Protein AF-A0A960RTM2-F1 (afdb_monomer)

Radius of gyration: 20.55 Å; Cα contacts (8 Å, |Δi|>4): 223; chains: 1; bounding box: 58×40×57 Å

Secondary structure (DSSP, 8-state):
---------GGGG-HHHHHHHHHHHHHHHHHHHHHHHHHHHHHHT---HHHHHHHHHHHHHHHHHHH--GGGTT-S--TTS---HHHHHHHHHHHHHHHHTTT-HHHHHHHHHHHHHHHHHHHHHHHHH-GGG--HHHHHHHHHHHHHHHHHHHHHHHHHHHHGGGGTT-HHHHHHHHHTHHHHHHHH-TTHHHHHHHHH-TT-HHHHHHHHHHHHHHTT-GGGHHHHHHHHHHHH--

Structure (mmCIF, N/CA/C/O backbone):
data_AF-A0A960RTM2-F1
#
_entry.id   AF-A0A960RTM2-F1
#
loop_
_atom_site.group_PDB
_atom_site.id
_atom_site.type_symbol
_atom_site.label_atom_id
_atom_site.label_alt_id
_atom_site.label_comp_id
_atom_site.label_asym_id
_atom_site.label_entity_id
_atom_site.label_seq_id
_atom_site.pdbx_PDB_ins_code
_atom_site.Cartn_x
_atom_site.Cartn_y
_atom_site.Cartn_z
_atom_site.occupancy
_atom_site.B_iso_or_equiv
_atom_site.auth_seq_id
_atom_site.auth_comp_id
_atom_site.auth_asym_id
_atom_site.auth_atom_id
_atom_site.pdbx_PDB_model_num
ATOM 1 N N . MET A 1 1 ? 31.679 -29.192 13.303 1.00 39.75 1 MET A N 1
ATOM 2 C CA . MET A 1 1 ? 30.607 -28.172 13.318 1.00 39.75 1 MET A CA 1
ATOM 3 C C 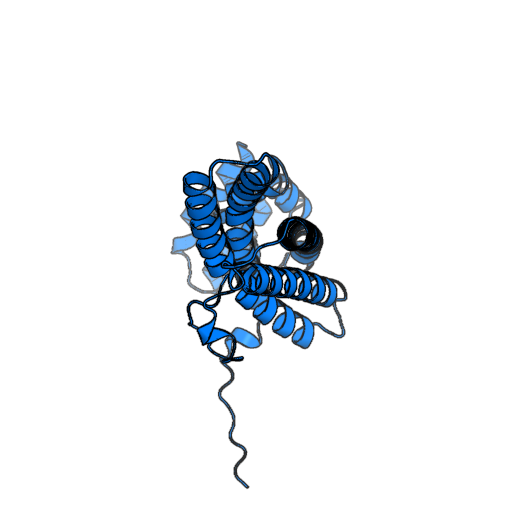. MET A 1 1 ? 30.113 -27.954 11.897 1.00 39.75 1 MET A C 1
ATOM 5 O O . MET A 1 1 ? 30.746 -27.230 11.138 1.00 39.75 1 MET A O 1
ATOM 9 N N . GLN A 1 2 ? 29.036 -28.636 11.513 1.00 34.94 2 GLN A N 1
ATOM 10 C CA . GLN A 1 2 ? 28.370 -28.401 10.233 1.00 34.94 2 GLN A CA 1
ATOM 11 C C . GLN A 1 2 ? 27.582 -27.090 10.342 1.00 34.94 2 GLN A C 1
ATOM 13 O O . GLN A 1 2 ? 26.747 -26.941 11.231 1.00 34.94 2 GLN A O 1
ATOM 18 N N . LYS A 1 3 ? 27.893 -26.114 9.484 1.00 38.44 3 LYS A N 1
ATOM 19 C CA . LYS A 1 3 ? 27.064 -24.918 9.320 1.00 38.44 3 LYS A CA 1
ATOM 20 C C . LYS A 1 3 ? 25.799 -25.354 8.590 1.00 38.44 3 LYS A C 1
ATOM 22 O O . LYS A 1 3 ? 25.865 -25.660 7.403 1.00 38.44 3 LYS A O 1
ATOM 27 N N . GLU A 1 4 ? 24.669 -25.382 9.288 1.00 38.84 4 GLU A N 1
ATOM 28 C CA . GLU A 1 4 ? 23.357 -25.422 8.646 1.00 38.84 4 GLU A CA 1
ATOM 29 C C . GLU A 1 4 ? 23.225 -24.184 7.750 1.00 38.84 4 GLU A C 1
ATOM 31 O O . GLU A 1 4 ? 22.943 -23.075 8.210 1.00 38.84 4 GLU A O 1
ATOM 36 N N . GLN A 1 5 ? 23.460 -24.356 6.450 1.00 39.09 5 GLN A N 1
ATOM 37 C CA . GLN A 1 5 ? 22.993 -23.413 5.446 1.00 39.09 5 GLN A CA 1
ATOM 38 C C . GLN A 1 5 ? 21.470 -23.506 5.436 1.00 39.09 5 GLN A C 1
ATOM 40 O O . GLN A 1 5 ? 20.880 -24.338 4.750 1.00 39.09 5 GLN A O 1
ATOM 45 N N . ARG A 1 6 ? 20.819 -22.653 6.233 1.00 40.19 6 ARG A N 1
ATOM 46 C CA . ARG A 1 6 ? 19.403 -22.348 6.035 1.00 40.19 6 ARG A CA 1
ATOM 47 C C . ARG A 1 6 ? 19.267 -21.895 4.586 1.00 40.19 6 ARG A C 1
ATOM 49 O O . ARG A 1 6 ? 19.820 -20.859 4.221 1.00 40.19 6 ARG A O 1
ATOM 56 N N . TYR A 1 7 ? 18.570 -22.682 3.772 1.00 41.56 7 TYR A N 1
ATOM 57 C CA . TYR A 1 7 ? 18.123 -22.287 2.441 1.00 41.56 7 TYR A CA 1
ATOM 58 C C . TYR A 1 7 ? 17.185 -21.083 2.603 1.00 41.56 7 TYR A C 1
ATOM 60 O O . TYR A 1 7 ? 15.967 -21.219 2.695 1.00 41.56 7 TYR A O 1
ATOM 68 N N . ILE A 1 8 ? 17.757 -19.885 2.714 1.00 48.72 8 ILE A N 1
ATOM 69 C CA . ILE A 1 8 ? 17.010 -18.644 2.571 1.00 48.72 8 ILE A CA 1
ATOM 70 C C . ILE A 1 8 ? 16.610 -18.606 1.101 1.00 48.72 8 ILE A C 1
ATOM 72 O O . ILE A 1 8 ? 17.466 -18.542 0.220 1.00 48.72 8 ILE A O 1
ATOM 76 N N . SER A 1 9 ? 15.307 -18.730 0.857 1.00 53.91 9 SER A N 1
ATOM 77 C CA . SER A 1 9 ? 14.685 -18.696 -0.466 1.00 53.91 9 SER A CA 1
ATOM 78 C C . SER A 1 9 ? 15.324 -17.603 -1.338 1.00 53.91 9 SER A C 1
ATOM 80 O O . SER A 1 9 ? 15.409 -16.442 -0.931 1.00 53.91 9 SER A O 1
ATOM 82 N N . SER A 1 10 ? 15.823 -17.977 -2.521 1.00 58.69 10 SER A N 1
ATOM 83 C CA . SER A 1 10 ? 16.632 -17.122 -3.411 1.00 58.69 10 SER A CA 1
ATOM 84 C C . SER A 1 10 ? 15.955 -15.793 -3.766 1.00 58.69 10 SER A C 1
ATOM 86 O O . SER A 1 10 ? 16.633 -14.793 -3.995 1.00 58.69 10 SER A O 1
ATOM 88 N N . TYR A 1 11 ? 14.623 -15.751 -3.717 1.00 57.19 11 TYR A N 1
ATOM 89 C CA . TYR A 1 11 ? 13.804 -14.565 -3.966 1.00 57.19 11 TYR A CA 1
ATOM 90 C C . TYR A 1 11 ? 14.044 -13.409 -2.982 1.00 57.19 11 TYR A C 1
ATOM 92 O O . TYR A 1 11 ? 13.836 -12.258 -3.350 1.00 57.19 11 TYR A O 1
ATOM 100 N N . HIS A 1 12 ? 14.526 -13.679 -1.764 1.00 58.12 12 HIS A N 1
ATOM 101 C CA . HIS A 1 12 ? 14.795 -12.639 -0.761 1.00 58.12 12 HIS A CA 1
ATOM 102 C C . HIS A 1 12 ? 16.007 -11.766 -1.064 1.00 58.12 12 HIS A C 1
ATOM 104 O O . HIS A 1 12 ? 16.185 -10.754 -0.407 1.00 58.12 12 HIS A O 1
ATOM 110 N N . HIS A 1 13 ? 16.845 -12.143 -2.025 1.00 68.50 13 HIS A N 1
ATOM 111 C CA . HIS A 1 13 ? 18.033 -11.366 -2.380 1.00 68.50 13 HIS A CA 1
ATOM 112 C C . HIS A 1 13 ? 17.758 -10.377 -3.520 1.00 68.50 13 HIS A C 1
ATOM 114 O O . HIS A 1 13 ? 18.647 -9.619 -3.898 1.00 68.50 13 HIS A O 1
ATOM 120 N N . ASN A 1 14 ? 16.543 -10.393 -4.080 1.00 84.56 14 ASN A N 1
ATOM 121 C CA . ASN A 1 14 ? 16.128 -9.489 -5.141 1.00 84.56 14 ASN A CA 1
ATOM 122 C C . ASN A 1 14 ? 15.259 -8.370 -4.549 1.00 84.56 14 ASN A C 1
ATOM 124 O O . ASN A 1 14 ? 14.086 -8.566 -4.226 1.00 84.56 14 ASN A O 1
ATOM 128 N N . ASP A 1 15 ? 15.859 -7.194 -4.405 1.00 89.38 15 ASP A N 1
ATOM 129 C CA . ASP A 1 15 ? 15.224 -5.991 -3.872 1.00 89.38 15 ASP A CA 1
ATOM 130 C C . ASP A 1 15 ? 14.030 -5.524 -4.721 1.00 89.38 15 ASP A C 1
ATOM 132 O O . ASP A 1 15 ? 13.010 -5.115 -4.169 1.00 89.38 15 ASP A O 1
ATOM 136 N N . CYS A 1 16 ? 14.100 -5.668 -6.045 1.00 92.62 16 CYS A N 1
ATOM 137 C CA . CYS A 1 16 ? 13.018 -5.314 -6.965 1.00 92.62 16 CYS A CA 1
ATOM 138 C C . CYS A 1 16 ? 11.766 -6.173 -6.726 1.00 92.62 16 CYS A C 1
ATOM 140 O O . CYS A 1 16 ? 10.647 -5.661 -6.652 1.00 92.62 16 CYS A O 1
ATOM 142 N N . LEU A 1 17 ? 11.951 -7.484 -6.544 1.00 92.06 17 LEU A N 1
ATOM 143 C CA . LEU A 1 17 ? 10.856 -8.411 -6.259 1.00 92.06 17 LEU A CA 1
ATOM 144 C C . LEU A 1 17 ? 10.250 -8.160 -4.871 1.00 92.06 17 LEU A C 1
ATOM 146 O O . LEU A 1 17 ? 9.027 -8.148 -4.724 1.00 92.06 17 LEU A O 1
ATOM 150 N N . LEU A 1 18 ? 11.088 -7.906 -3.862 1.00 92.62 18 LEU A N 1
ATOM 151 C CA . LEU A 1 18 ? 10.623 -7.519 -2.527 1.00 92.62 18 LEU A CA 1
ATOM 152 C C . LEU A 1 18 ? 9.815 -6.222 -2.565 1.00 92.62 18 LEU A C 1
ATOM 154 O O . LEU A 1 18 ? 8.761 -6.135 -1.933 1.00 92.62 18 LEU A O 1
ATOM 158 N N . PHE A 1 19 ? 10.269 -5.232 -3.333 1.00 95.75 19 PHE A N 1
ATOM 159 C CA . PHE A 1 19 ? 9.545 -3.982 -3.504 1.00 95.75 19 PHE A CA 1
ATOM 160 C C . PHE A 1 19 ? 8.204 -4.192 -4.221 1.00 95.75 19 PHE A C 1
ATOM 162 O O . PHE A 1 19 ? 7.184 -3.655 -3.788 1.00 95.75 19 PHE A O 1
ATOM 169 N N . GLN A 1 20 ? 8.152 -5.044 -5.248 1.00 95.75 20 GLN A N 1
ATOM 170 C CA . GLN A 1 20 ? 6.892 -5.424 -5.891 1.00 95.75 20 GLN A CA 1
ATOM 171 C C . GLN A 1 20 ? 5.918 -6.085 -4.900 1.00 95.75 20 GLN A C 1
ATOM 173 O O . GLN A 1 20 ? 4.737 -5.730 -4.872 1.00 95.75 20 GLN A O 1
ATOM 178 N N . PHE A 1 21 ? 6.387 -7.021 -4.068 1.00 95.25 21 PHE A N 1
ATOM 179 C CA . PHE A 1 21 ? 5.552 -7.648 -3.038 1.00 95.25 21 PHE A CA 1
ATOM 180 C C . PHE A 1 21 ? 5.071 -6.641 -1.995 1.00 95.25 21 PHE A C 1
ATOM 182 O O . PHE A 1 21 ? 3.905 -6.671 -1.600 1.00 95.25 21 PHE A O 1
ATOM 189 N N . LEU A 1 22 ? 5.930 -5.702 -1.601 1.00 95.94 22 LEU A N 1
ATOM 190 C CA . LEU A 1 22 ? 5.558 -4.602 -0.723 1.00 95.94 22 LEU A CA 1
ATOM 191 C C . LEU A 1 22 ? 4.426 -3.766 -1.326 1.00 95.94 22 LEU A C 1
ATOM 193 O O . LEU A 1 22 ? 3.440 -3.505 -0.638 1.00 95.94 22 LEU A O 1
ATOM 197 N N . LEU A 1 23 ? 4.528 -3.384 -2.604 1.00 97.25 23 LEU A N 1
ATOM 198 C CA . LEU A 1 23 ? 3.472 -2.645 -3.300 1.00 97.25 23 LEU A CA 1
ATOM 199 C C . LEU A 1 23 ? 2.166 -3.448 -3.362 1.00 97.25 23 LEU A C 1
ATOM 201 O O . LEU A 1 23 ? 1.096 -2.882 -3.139 1.00 97.25 23 LEU A O 1
ATOM 205 N N . ALA A 1 24 ? 2.239 -4.754 -3.625 1.00 96.88 24 ALA A N 1
ATOM 206 C CA . ALA A 1 24 ? 1.066 -5.620 -3.684 1.00 96.88 24 ALA A CA 1
ATOM 207 C C . ALA A 1 24 ? 0.310 -5.671 -2.353 1.00 96.88 24 ALA A C 1
ATOM 209 O O . ALA A 1 24 ? -0.889 -5.387 -2.311 1.00 96.88 24 ALA A O 1
ATOM 210 N N . GLU A 1 25 ? 1.012 -5.956 -1.258 1.00 96.56 25 GLU A N 1
ATOM 211 C CA . GLU A 1 25 ? 0.392 -6.007 0.067 1.00 96.56 25 GLU A CA 1
ATOM 212 C C . GLU A 1 25 ? -0.066 -4.617 0.530 1.00 96.56 25 GLU A C 1
ATOM 214 O O . GLU A 1 25 ? -1.112 -4.483 1.165 1.00 96.56 25 GLU A O 1
ATOM 219 N N . PHE A 1 26 ? 0.651 -3.556 0.149 1.00 96.75 26 PHE A N 1
ATOM 220 C CA . PHE A 1 26 ? 0.241 -2.180 0.418 1.00 96.75 26 PHE A CA 1
ATOM 221 C C . PHE A 1 26 ? -1.084 -1.812 -0.264 1.00 96.75 26 PHE A C 1
ATOM 223 O O . PHE A 1 26 ? -1.943 -1.202 0.375 1.00 96.75 26 PHE A O 1
ATOM 230 N N . LEU A 1 27 ? -1.301 -2.212 -1.521 1.00 95.94 27 LEU A N 1
ATOM 231 C CA . LEU A 1 27 ? -2.587 -1.995 -2.192 1.00 95.94 27 LEU A CA 1
ATOM 232 C C . LEU A 1 27 ? -3.727 -2.742 -1.486 1.00 95.94 27 LEU A C 1
ATOM 234 O O . LEU A 1 27 ? -4.833 -2.207 -1.391 1.00 95.94 27 LEU A O 1
ATOM 238 N N . CYS A 1 28 ? -3.467 -3.943 -0.963 1.00 95.31 28 CYS A N 1
ATOM 239 C CA . CYS A 1 28 ? -4.433 -4.684 -0.152 1.00 95.31 28 CYS A CA 1
ATOM 240 C C . CYS A 1 28 ? -4.735 -3.965 1.171 1.00 95.31 28 CYS A C 1
ATOM 242 O O . CYS A 1 28 ? -5.899 -3.692 1.460 1.00 95.31 28 CYS A O 1
ATOM 244 N N . ALA A 1 29 ? -3.710 -3.545 1.919 1.00 95.50 29 ALA A N 1
ATOM 245 C CA . ALA A 1 29 ? -3.884 -2.779 3.156 1.00 95.50 29 ALA A CA 1
ATOM 246 C C . ALA A 1 29 ? -4.638 -1.459 2.923 1.00 95.50 29 ALA A C 1
ATOM 248 O O . ALA A 1 29 ? -5.489 -1.063 3.718 1.00 95.50 29 ALA A O 1
ATOM 249 N N . TYR A 1 30 ? -4.363 -0.772 1.812 1.00 91.50 30 TYR A N 1
ATOM 250 C CA . TYR A 1 30 ? -5.035 0.483 1.493 1.00 91.50 30 TYR A CA 1
ATOM 251 C C . TYR A 1 30 ? -6.523 0.290 1.174 1.00 91.50 30 TYR A C 1
ATOM 253 O O . TYR A 1 30 ? -7.336 1.155 1.503 1.00 91.50 30 TYR A O 1
ATOM 261 N N . LYS A 1 31 ? -6.912 -0.840 0.568 1.00 92.31 31 LYS A N 1
ATOM 262 C CA . LYS A 1 31 ? -8.327 -1.157 0.301 1.00 92.31 31 LYS A CA 1
ATOM 263 C C . LYS A 1 31 ? -9.156 -1.317 1.576 1.00 92.31 31 LYS A C 1
ATOM 265 O O . LYS A 1 31 ? -10.346 -1.021 1.531 1.00 92.31 31 LYS A O 1
ATOM 270 N N . GLU A 1 32 ? -8.538 -1.691 2.695 1.00 91.88 32 GLU A N 1
ATOM 271 C CA . GLU A 1 32 ? -9.206 -1.776 4.003 1.00 91.88 32 GLU A CA 1
ATOM 272 C C . GLU A 1 32 ? -9.449 -0.396 4.645 1.00 91.88 32 GLU A C 1
ATOM 274 O O . GLU A 1 32 ? -10.363 -0.228 5.455 1.00 91.88 32 GLU A O 1
ATOM 279 N N . LEU A 1 33 ? -8.681 0.639 4.274 1.00 88.12 33 LEU A N 1
ATOM 280 C CA . LEU A 1 33 ? -8.770 1.957 4.919 1.00 88.12 33 LEU A CA 1
ATOM 281 C C . LEU A 1 33 ? -10.148 2.635 4.815 1.00 88.12 33 LEU A C 1
ATOM 283 O O . LEU A 1 33 ? -10.589 3.202 5.818 1.00 88.12 33 LEU A O 1
ATOM 287 N N . PRO A 1 34 ? -10.854 2.636 3.665 1.00 89.44 34 PRO A N 1
ATOM 288 C CA . PRO A 1 34 ? -12.207 3.181 3.589 1.00 89.44 34 PRO A CA 1
ATOM 289 C C . PRO A 1 34 ? -13.180 2.492 4.550 1.00 89.44 34 PRO A C 1
ATOM 291 O O . PRO A 1 34 ? -13.986 3.173 5.185 1.00 89.44 34 PRO A O 1
ATOM 294 N N . GLN A 1 35 ? -13.072 1.168 4.694 1.00 89.12 35 GLN A N 1
ATOM 295 C CA . GLN A 1 35 ? -13.905 0.392 5.609 1.00 89.12 35 GLN A CA 1
ATOM 296 C C . GLN A 1 35 ? -13.603 0.758 7.063 1.00 89.12 35 GLN A C 1
ATOM 298 O O . GLN A 1 35 ? -14.529 1.075 7.810 1.00 89.12 35 GLN A O 1
ATOM 303 N N . LEU A 1 36 ? -12.325 0.830 7.445 1.00 88.19 36 LEU A N 1
ATOM 304 C CA . LEU A 1 36 ? -11.922 1.290 8.777 1.00 88.19 36 LEU A CA 1
ATOM 305 C C . LEU A 1 36 ? -12.411 2.707 9.073 1.00 88.19 36 LEU A C 1
ATOM 307 O O . LEU A 1 36 ? -12.929 2.958 10.156 1.00 88.19 36 LEU A O 1
ATOM 311 N N . LYS A 1 37 ? -12.318 3.620 8.102 1.00 87.69 37 LYS A N 1
ATOM 312 C CA . LYS A 1 37 ? -12.797 4.999 8.249 1.00 87.69 37 LYS A CA 1
ATOM 313 C C . LYS A 1 37 ? -14.315 5.068 8.441 1.00 87.69 37 LYS A C 1
ATOM 315 O O . LYS A 1 37 ? -14.783 5.896 9.219 1.00 87.69 37 LYS A O 1
ATOM 320 N N . SER A 1 38 ? -15.080 4.226 7.743 1.00 89.88 38 SER A N 1
ATOM 321 C CA . SER A 1 38 ? -16.534 4.132 7.931 1.00 89.88 38 SER A CA 1
ATOM 322 C C . SER A 1 38 ? -16.873 3.615 9.327 1.00 89.88 38 SER A C 1
ATOM 324 O O . SER A 1 38 ? -17.635 4.250 10.047 1.00 89.88 38 SER A O 1
ATOM 326 N N . LEU A 1 39 ? -16.242 2.510 9.740 1.00 88.69 39 LEU A N 1
ATOM 327 C CA . LEU A 1 39 ? -16.457 1.905 11.057 1.00 88.69 39 LEU A CA 1
ATOM 328 C C . LEU A 1 39 ? -16.068 2.854 12.195 1.00 88.69 39 LEU A C 1
ATOM 330 O O . LEU A 1 39 ? -16.792 2.951 13.179 1.00 88.69 39 LEU A O 1
ATOM 334 N N . TYR A 1 40 ? -14.962 3.584 12.034 1.00 84.25 40 TYR A N 1
ATOM 335 C CA . TYR A 1 40 ? -14.529 4.645 12.941 1.00 84.25 40 TYR A CA 1
ATOM 336 C C . TYR A 1 40 ? -15.617 5.714 13.120 1.00 84.25 40 TYR A C 1
ATOM 338 O O . TYR A 1 40 ? -15.975 6.029 14.251 1.00 84.25 40 TYR A O 1
ATOM 346 N N . ARG A 1 41 ? -16.181 6.241 12.021 1.00 87.50 41 ARG A N 1
ATOM 347 C CA . ARG A 1 41 ? -17.204 7.302 12.080 1.00 87.50 41 ARG A CA 1
ATOM 348 C C . ARG A 1 41 ? -18.461 6.818 12.788 1.00 87.50 41 ARG A C 1
ATOM 350 O O . ARG A 1 41 ? -18.938 7.474 13.704 1.00 87.50 41 ARG A O 1
ATOM 357 N N . GLU A 1 42 ? -18.932 5.629 12.423 1.00 88.69 42 GLU A N 1
ATOM 358 C CA . GLU A 1 42 ? -20.126 5.038 13.030 1.00 88.69 42 GLU A CA 1
ATOM 359 C C . GLU A 1 42 ? -19.943 4.710 14.522 1.00 88.69 42 GLU A C 1
ATOM 361 O O . GLU A 1 42 ? -20.909 4.747 15.282 1.00 88.69 42 GLU A O 1
ATOM 366 N N . LEU A 1 43 ? -18.723 4.372 14.956 1.00 84.12 43 LEU A N 1
ATOM 367 C CA . LEU A 1 43 ? -18.412 4.176 16.375 1.00 84.12 43 LEU A CA 1
ATOM 368 C C . LEU A 1 43 ? -18.337 5.507 17.135 1.00 84.12 43 LEU A C 1
ATOM 370 O O . LEU A 1 43 ? -18.784 5.564 18.280 1.00 84.12 43 LEU A O 1
ATOM 374 N N . ALA A 1 44 ? -17.793 6.555 16.511 1.00 83.00 44 ALA A N 1
ATOM 375 C CA . ALA A 1 44 ? -17.647 7.880 17.110 1.00 83.00 44 ALA A CA 1
ATOM 376 C C . ALA A 1 44 ? -18.990 8.608 17.297 1.00 83.00 44 ALA A C 1
ATOM 378 O O . ALA A 1 44 ? -19.167 9.311 18.286 1.00 83.00 44 ALA A O 1
ATOM 379 N N . GLU A 1 45 ? -19.946 8.411 16.387 1.00 85.62 45 GLU A N 1
ATOM 380 C CA . GLU A 1 45 ? -21.286 9.021 16.449 1.00 85.62 45 GLU A CA 1
ATOM 381 C C . GLU A 1 45 ? -22.168 8.456 17.580 1.00 85.62 45 GLU A C 1
ATOM 383 O O . GLU A 1 45 ? -23.206 9.029 17.904 1.00 85.62 45 GLU A O 1
ATOM 388 N N . GLY A 1 46 ? -21.747 7.357 18.215 1.00 76.88 46 GLY A N 1
ATOM 389 C CA . GLY A 1 46 ? -22.536 6.655 19.221 1.00 76.88 46 GLY A CA 1
ATOM 390 C C . GLY A 1 46 ? -23.686 5.860 18.592 1.00 76.88 46 GLY A C 1
ATOM 391 O O . GLY A 1 46 ? -24.308 6.253 17.608 1.00 76.88 46 GLY A O 1
ATOM 392 N N . CYS A 1 47 ? -23.970 4.674 19.129 1.00 81.56 47 CYS A N 1
ATOM 393 C CA . CYS A 1 47 ? -25.085 3.864 18.646 1.00 81.56 47 CYS A CA 1
ATOM 394 C C . CYS A 1 47 ? -25.618 2.902 19.706 1.00 81.56 47 CYS A C 1
ATOM 396 O O . CYS A 1 47 ? -24.959 2.622 20.706 1.00 81.56 47 CYS A O 1
ATOM 398 N N . GLU A 1 48 ? -26.812 2.359 19.451 1.00 86.56 48 GLU A N 1
ATOM 399 C CA . GLU A 1 48 ? -27.406 1.305 20.270 1.00 86.56 48 GLU A CA 1
ATOM 400 C C . GLU A 1 48 ? -26.453 0.116 20.454 1.00 86.56 48 GLU A C 1
ATOM 402 O O . GLU A 1 48 ? -25.767 -0.315 19.521 1.00 86.56 48 GLU A O 1
ATOM 407 N N . GLN A 1 49 ? -26.489 -0.502 21.635 1.00 82.69 49 GLN A N 1
ATOM 408 C CA . GLN A 1 49 ? -25.559 -1.561 22.035 1.00 82.69 49 GLN A CA 1
ATOM 409 C C . GLN A 1 49 ? -25.498 -2.738 21.039 1.00 82.69 49 GLN A C 1
ATOM 411 O O . GLN A 1 49 ? -24.429 -3.302 20.784 1.00 82.69 49 GLN A O 1
ATOM 416 N N . LYS A 1 50 ? -26.628 -3.106 20.416 1.00 85.44 50 LYS A N 1
ATOM 417 C CA . LYS A 1 50 ? -26.686 -4.169 19.395 1.00 85.44 50 LYS A CA 1
ATOM 418 C C . LYS A 1 50 ? -25.962 -3.771 18.104 1.00 85.44 50 LYS A C 1
ATOM 420 O O . LYS A 1 50 ? -25.250 -4.601 17.532 1.00 85.44 50 LYS A O 1
ATOM 425 N N . LYS A 1 51 ? -26.116 -2.520 17.651 1.00 88.56 51 LYS A N 1
ATOM 426 C CA . LYS A 1 51 ? -25.384 -1.972 16.496 1.00 88.56 51 LYS A CA 1
ATOM 427 C C . LYS A 1 51 ? -23.895 -1.869 16.825 1.00 88.56 51 LYS A C 1
ATOM 429 O O . LYS A 1 51 ? -23.077 -2.348 16.044 1.00 88.56 51 LYS A O 1
ATOM 434 N N . GLN A 1 52 ? -23.555 -1.399 18.021 1.00 85.75 52 GLN A N 1
ATOM 435 C CA . GLN A 1 52 ? -22.176 -1.280 18.492 1.00 85.75 52 GLN A CA 1
ATOM 436 C C . GLN A 1 52 ? -21.435 -2.629 18.481 1.00 85.75 52 GLN A C 1
ATOM 438 O O . GLN A 1 52 ? -20.342 -2.737 17.928 1.00 85.75 52 GLN A O 1
ATOM 443 N N . ARG A 1 53 ? -22.057 -3.705 18.990 1.00 86.44 53 ARG A N 1
ATOM 444 C CA . ARG A 1 53 ? -21.487 -5.068 18.926 1.00 86.44 53 ARG A CA 1
ATOM 445 C C . ARG A 1 53 ? -21.216 -5.527 17.490 1.00 86.44 53 ARG A C 1
ATOM 447 O O . ARG A 1 53 ? -20.192 -6.160 17.229 1.00 86.44 53 ARG A O 1
ATOM 454 N N . ARG A 1 54 ? -22.114 -5.209 16.548 1.00 90.31 54 ARG A N 1
ATOM 455 C CA . ARG A 1 54 ? -21.922 -5.518 15.119 1.00 90.31 54 ARG A CA 1
ATOM 456 C C . ARG A 1 54 ? -20.756 -4.725 14.527 1.00 90.31 54 ARG A C 1
ATOM 458 O O . ARG A 1 54 ? -19.967 -5.309 13.788 1.00 90.31 54 ARG A O 1
ATOM 465 N N . LEU A 1 55 ? -20.625 -3.443 14.871 1.00 90.00 55 LEU A N 1
ATOM 466 C CA . LEU A 1 55 ? -19.512 -2.597 14.432 1.00 90.00 55 LEU A CA 1
ATOM 467 C C . LEU A 1 55 ? -18.172 -3.117 14.951 1.00 90.00 55 LEU A C 1
ATOM 469 O O . LEU A 1 55 ? -17.264 -3.314 14.152 1.00 90.00 55 LEU A O 1
ATOM 473 N N . TYR A 1 56 ? -18.067 -3.458 16.238 1.00 88.94 56 TYR A N 1
ATOM 474 C CA . TYR A 1 56 ? -16.845 -4.060 16.780 1.00 88.94 56 TYR A CA 1
ATOM 475 C C . TYR A 1 56 ? -16.496 -5.401 16.137 1.00 88.94 56 TYR A C 1
ATOM 477 O O . TYR A 1 56 ? -15.320 -5.694 15.939 1.00 88.94 56 TYR A O 1
ATOM 485 N N . LYS A 1 57 ? -17.494 -6.223 15.780 1.00 90.44 57 LYS A N 1
ATOM 486 C CA . LYS A 1 57 ? -17.245 -7.463 15.032 1.00 90.44 57 LYS A CA 1
ATOM 487 C C . LYS A 1 57 ? -16.664 -7.170 13.646 1.00 90.44 57 LYS A C 1
ATOM 489 O O . LYS A 1 57 ? -15.680 -7.796 13.274 1.00 90.44 57 LYS A O 1
ATOM 494 N N . LYS A 1 58 ? -17.239 -6.218 12.904 1.00 92.88 58 LYS A N 1
ATOM 495 C CA . LYS A 1 58 ? -16.709 -5.798 11.594 1.00 92.88 58 LYS A CA 1
ATOM 496 C C . LYS A 1 58 ? -15.304 -5.205 11.710 1.00 92.88 58 LYS A C 1
ATOM 498 O O . LYS A 1 58 ? -14.451 -5.511 10.887 1.00 92.88 58 LYS A O 1
ATOM 503 N N . LEU A 1 59 ? -15.064 -4.402 12.745 1.00 91.38 59 LEU A N 1
ATOM 504 C CA . LEU A 1 59 ? -13.764 -3.797 13.011 1.00 91.38 59 LEU A CA 1
ATOM 505 C C . LEU A 1 59 ? -12.705 -4.857 13.315 1.00 91.38 59 LEU A C 1
ATOM 507 O O . LEU A 1 59 ? -11.626 -4.800 12.741 1.00 91.38 59 LEU A O 1
ATOM 511 N N . ALA A 1 60 ? -13.032 -5.849 14.146 1.00 90.31 60 ALA A N 1
ATOM 512 C CA . ALA A 1 60 ? -12.133 -6.962 14.432 1.00 90.31 60 ALA A CA 1
ATOM 513 C C . ALA A 1 60 ? -11.739 -7.725 13.156 1.00 90.31 60 ALA A C 1
ATOM 515 O O . ALA A 1 60 ? -10.560 -7.993 12.971 1.00 90.31 60 ALA A O 1
ATOM 516 N N . ILE A 1 61 ? -12.691 -7.988 12.251 1.00 91.31 61 ILE A N 1
ATOM 517 C CA . ILE A 1 61 ? -12.417 -8.652 10.964 1.00 91.31 61 ILE A CA 1
ATOM 518 C C . ILE A 1 61 ? -11.454 -7.819 10.103 1.00 91.31 61 ILE A C 1
ATOM 520 O O . ILE A 1 61 ? -10.478 -8.355 9.587 1.00 91.31 61 ILE A O 1
ATOM 524 N N . SER A 1 62 ? -11.687 -6.508 9.965 1.00 92.94 62 SER A N 1
ATOM 525 C CA . SER A 1 62 ? -10.780 -5.639 9.195 1.00 92.94 62 SER A CA 1
ATOM 526 C C . SER A 1 62 ? -9.393 -5.524 9.832 1.00 92.94 62 SER A C 1
ATOM 528 O O . SER A 1 62 ? -8.388 -5.534 9.126 1.00 92.94 62 SER A O 1
ATOM 530 N N . LEU A 1 63 ? -9.311 -5.436 11.161 1.00 92.00 63 LEU A N 1
ATOM 531 C CA . LEU A 1 63 ? -8.027 -5.412 11.860 1.00 92.00 63 LEU A CA 1
ATOM 532 C C . LEU A 1 63 ? -7.293 -6.748 11.720 1.00 92.00 63 LEU A C 1
ATOM 534 O O . LEU A 1 63 ? -6.081 -6.754 11.559 1.00 92.00 63 LEU A O 1
ATOM 538 N N . GLU A 1 64 ? -7.996 -7.878 11.743 1.00 91.25 64 GLU A N 1
ATOM 539 C CA . GLU A 1 64 ? -7.412 -9.205 11.519 1.00 91.25 64 GLU A CA 1
ATOM 540 C C . GLU A 1 64 ? -6.881 -9.350 10.087 1.00 91.25 64 GLU A C 1
ATOM 542 O O . GLU A 1 64 ? -5.766 -9.826 9.896 1.00 91.25 64 GLU A O 1
ATOM 547 N N . ALA A 1 65 ? -7.598 -8.837 9.081 1.00 92.31 65 ALA A N 1
ATOM 548 C CA . ALA A 1 65 ? -7.092 -8.776 7.708 1.00 92.31 65 ALA A CA 1
ATOM 549 C C . ALA A 1 65 ? -5.811 -7.923 7.589 1.00 92.31 65 ALA A C 1
ATOM 551 O O . ALA A 1 65 ? -4.913 -8.238 6.804 1.00 92.31 65 ALA A O 1
ATOM 552 N N . LEU A 1 66 ? -5.694 -6.854 8.386 1.00 93.25 66 LEU A N 1
ATOM 553 C CA . LEU A 1 66 ? -4.510 -5.998 8.403 1.00 93.25 66 LEU A CA 1
ATOM 554 C C . LEU A 1 66 ? -3.325 -6.602 9.157 1.00 93.25 66 LEU A C 1
ATOM 556 O O . LEU A 1 66 ? -2.216 -6.571 8.636 1.00 93.25 66 LEU A O 1
ATOM 560 N N . SER A 1 67 ? -3.492 -7.117 10.370 1.00 91.12 67 SER A N 1
ATOM 561 C CA . SER A 1 67 ? -2.359 -7.552 11.204 1.00 91.12 67 SER A CA 1
ATOM 562 C C . SER A 1 67 ? -2.145 -9.065 11.240 1.00 91.12 67 SER A C 1
ATOM 564 O O . SER A 1 67 ? -1.044 -9.503 11.578 1.00 91.12 67 SER A O 1
ATOM 566 N N . GLY A 1 68 ? -3.136 -9.854 10.828 1.00 87.19 68 GLY A N 1
ATOM 567 C CA . GLY A 1 68 ? -3.168 -11.310 10.936 1.00 87.19 68 GLY A CA 1
ATOM 568 C C . GLY A 1 68 ? -3.913 -11.785 12.177 1.00 87.19 68 GLY A C 1
ATOM 569 O O . GLY A 1 68 ? -4.403 -10.990 12.983 1.00 87.19 68 GLY A O 1
ATOM 570 N N . THR A 1 69 ? -3.990 -13.105 12.326 1.00 74.50 69 THR A N 1
ATOM 571 C CA . THR A 1 69 ? -4.654 -13.728 13.475 1.00 74.50 69 THR A CA 1
ATOM 572 C C . THR A 1 69 ? -3.825 -13.559 14.753 1.00 74.50 69 THR A C 1
ATOM 574 O O . THR A 1 69 ? -2.590 -13.577 14.729 1.00 74.50 69 THR A O 1
ATOM 577 N N . THR A 1 70 ? -4.495 -13.446 15.905 1.00 61.66 70 THR A N 1
ATOM 578 C CA . THR A 1 70 ? -3.830 -13.302 17.213 1.00 61.66 70 THR A CA 1
ATOM 579 C C . THR A 1 70 ? -2.949 -14.486 17.600 1.00 61.66 70 THR A C 1
ATOM 581 O O . THR A 1 70 ? -1.938 -14.314 18.279 1.00 61.66 70 THR A O 1
ATOM 584 N N . GLN A 1 71 ? -3.284 -15.685 17.123 1.00 58.41 71 GLN A N 1
ATOM 585 C CA . GLN A 1 71 ? -2.508 -16.902 17.371 1.00 58.41 71 GLN A CA 1
ATOM 586 C C . GLN A 1 71 ? -1.204 -16.954 16.554 1.00 58.41 71 GLN A C 1
ATOM 588 O O . GLN A 1 71 ? -0.240 -17.603 16.962 1.00 58.41 71 GLN A O 1
ATOM 593 N N . GLU A 1 72 ? -1.128 -16.231 15.433 1.00 51.47 72 GLU A N 1
ATOM 594 C CA . GLU A 1 72 ? 0.057 -16.163 14.569 1.00 51.47 72 GLU A CA 1
ATOM 595 C C . GLU A 1 72 ? 1.045 -15.051 14.963 1.00 51.47 72 GLU A C 1
ATOM 597 O O . GLU A 1 72 ? 2.145 -14.985 14.402 1.00 51.47 72 GLU A O 1
ATOM 602 N N . TYR A 1 73 ? 0.719 -14.189 15.938 1.00 49.69 73 TYR A N 1
ATOM 603 C CA . TYR A 1 73 ? 1.660 -13.172 16.436 1.00 49.69 73 TYR A CA 1
ATOM 604 C C . TYR A 1 73 ? 2.901 -13.779 17.094 1.00 49.69 73 TYR A C 1
ATOM 606 O O . TYR A 1 73 ? 3.974 -13.188 17.025 1.00 49.69 73 TYR A O 1
ATOM 614 N N . MET A 1 74 ? 2.796 -14.991 17.650 1.00 48.19 74 MET A N 1
ATOM 615 C CA . MET A 1 74 ? 3.934 -15.685 18.264 1.00 48.19 74 MET A CA 1
ATOM 616 C C . MET A 1 74 ? 4.839 -16.420 17.261 1.00 48.19 74 MET A C 1
ATOM 618 O O . MET A 1 74 ? 5.871 -16.963 17.649 1.00 48.19 74 MET A O 1
ATOM 622 N N . ARG A 1 75 ? 4.502 -16.430 15.963 1.00 50.88 75 ARG A N 1
ATOM 623 C CA . ARG A 1 75 ? 5.350 -17.009 14.910 1.00 50.88 75 ARG A CA 1
ATOM 624 C C . ARG A 1 75 ? 5.919 -15.884 14.048 1.00 50.88 75 ARG A C 1
ATOM 626 O O . ARG A 1 75 ? 5.255 -15.340 13.164 1.00 50.88 75 ARG A O 1
ATOM 633 N N . ILE A 1 76 ? 7.167 -15.521 14.349 1.00 51.53 76 ILE A N 1
ATOM 634 C CA . ILE A 1 76 ? 7.901 -14.416 13.709 1.00 51.53 76 ILE A CA 1
ATOM 635 C C . ILE A 1 76 ? 8.247 -14.745 12.242 1.00 51.53 76 ILE A C 1
ATOM 637 O O . ILE A 1 76 ? 8.404 -13.836 11.434 1.00 51.53 76 ILE A O 1
ATOM 641 N N . PHE A 1 77 ? 8.274 -16.024 11.848 1.00 50.78 77 PHE A N 1
ATOM 642 C CA . PHE A 1 77 ? 8.643 -16.433 10.491 1.00 50.78 77 PHE A CA 1
ATOM 643 C C . PHE A 1 77 ? 7.764 -17.568 9.962 1.00 50.78 77 PHE A C 1
ATOM 645 O O . PHE A 1 77 ? 7.990 -18.742 10.244 1.00 50.78 77 PHE A O 1
ATOM 652 N N . SER A 1 78 ? 6.771 -17.213 9.154 1.00 48.84 78 SER A N 1
ATOM 653 C CA . SER A 1 78 ? 6.001 -18.154 8.342 1.00 48.84 78 SER A CA 1
ATOM 654 C C . SER A 1 78 ? 5.622 -17.479 7.023 1.00 48.84 78 SER A C 1
ATOM 656 O O . SER A 1 78 ? 4.817 -16.556 6.965 1.00 48.84 78 SER A O 1
ATOM 658 N N . TRP A 1 79 ? 6.273 -17.917 5.945 1.00 44.66 79 TRP A N 1
ATOM 659 C CA . TRP A 1 79 ? 6.321 -17.214 4.656 1.00 44.66 79 TRP A CA 1
ATOM 660 C C . TRP A 1 79 ? 5.029 -17.313 3.818 1.00 44.66 79 TRP A C 1
ATOM 662 O O . TRP A 1 79 ? 4.899 -16.650 2.798 1.00 44.66 79 TRP A O 1
ATOM 672 N N . ASN A 1 80 ? 4.061 -18.124 4.259 1.00 46.06 80 ASN A N 1
ATOM 673 C CA . ASN A 1 80 ? 2.790 -18.371 3.567 1.00 46.06 80 ASN A CA 1
ATOM 674 C C . ASN A 1 80 ? 1.598 -18.489 4.537 1.00 46.06 80 ASN A C 1
ATOM 676 O O . ASN A 1 80 ? 0.624 -19.186 4.269 1.00 46.06 80 ASN A O 1
ATOM 680 N N . GLN A 1 81 ? 1.696 -17.889 5.722 1.00 51.09 81 GLN A N 1
ATOM 681 C CA . GLN A 1 81 ? 0.553 -17.842 6.630 1.00 51.09 81 GLN A CA 1
ATOM 682 C C . GLN A 1 81 ? -0.323 -16.637 6.306 1.00 51.09 81 GLN A C 1
ATOM 684 O O . GLN A 1 81 ? 0.148 -15.655 5.729 1.00 51.09 81 GLN A O 1
ATOM 689 N N . ASN A 1 82 ? -1.588 -16.709 6.715 1.00 61.84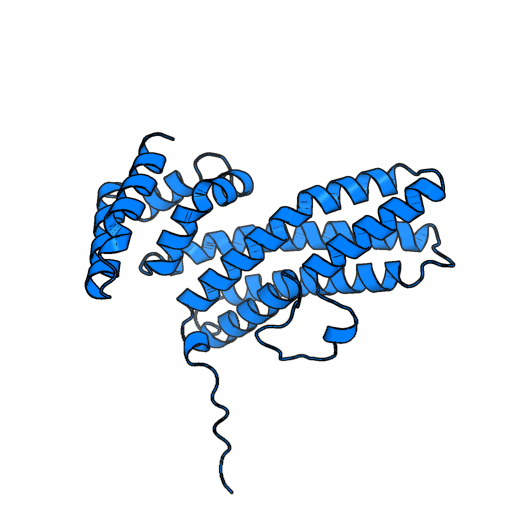 82 ASN A N 1
ATOM 690 C CA . ASN A 1 82 ? -2.588 -15.641 6.660 1.00 61.84 82 ASN A CA 1
ATOM 691 C C . ASN A 1 82 ? -2.215 -14.442 7.570 1.00 61.84 82 ASN A C 1
ATOM 693 O O . ASN A 1 82 ? -3.076 -13.797 8.164 1.00 61.84 82 ASN A O 1
ATOM 697 N N . GLY A 1 83 ? -0.920 -14.128 7.684 1.00 71.44 83 GLY A N 1
ATOM 698 C CA . GLY A 1 83 ? -0.396 -12.942 8.328 1.00 71.44 83 GLY A CA 1
ATOM 699 C C . GLY A 1 83 ? -0.868 -11.737 7.538 1.00 71.44 83 GLY A C 1
ATOM 700 O O . GLY A 1 83 ? -0.570 -11.617 6.351 1.00 71.44 83 GLY A O 1
ATOM 701 N N . GLY A 1 84 ? -1.659 -10.888 8.182 1.00 90.69 84 GLY A N 1
ATOM 702 C CA . GLY A 1 84 ? -2.345 -9.782 7.535 1.00 90.69 84 GLY A CA 1
ATOM 703 C C . GLY A 1 84 ? -1.407 -8.834 6.792 1.00 90.69 84 GLY A C 1
ATOM 704 O O . GLY A 1 84 ? -0.181 -8.843 6.960 1.00 90.69 84 GLY A O 1
ATOM 705 N N . PHE A 1 85 ? -2.004 -7.989 5.959 1.00 95.06 85 PHE A N 1
ATOM 706 C CA . PHE A 1 85 ? -1.288 -7.147 5.001 1.00 95.06 85 PHE A CA 1
ATOM 707 C C . PHE A 1 85 ? -0.159 -6.311 5.637 1.00 95.06 85 PHE A C 1
ATOM 709 O O . PHE A 1 85 ? 0.951 -6.280 5.113 1.00 95.06 85 PHE A O 1
ATOM 716 N N . LEU A 1 86 ? -0.381 -5.694 6.802 1.00 95.25 86 LEU A N 1
ATOM 717 C CA . LEU A 1 86 ? 0.625 -4.901 7.521 1.00 95.25 86 LEU A CA 1
ATOM 718 C C . LEU A 1 86 ? 1.793 -5.740 8.041 1.00 95.25 86 LEU A C 1
ATOM 720 O O . LEU A 1 86 ? 2.926 -5.265 7.997 1.00 95.25 86 LEU A O 1
ATOM 724 N N . LYS A 1 87 ? 1.546 -6.978 8.494 1.00 93.31 87 LYS A N 1
ATOM 725 C CA . LYS A 1 87 ? 2.623 -7.885 8.928 1.00 93.31 87 LYS A CA 1
ATOM 726 C C . LYS A 1 87 ? 3.538 -8.197 7.746 1.00 93.31 87 LYS A C 1
ATOM 728 O O . LYS A 1 87 ? 4.753 -8.094 7.875 1.00 93.31 87 LYS A O 1
ATOM 733 N N . LYS A 1 88 ? 2.965 -8.499 6.577 1.00 93.62 88 LYS A N 1
ATOM 734 C CA . LYS A 1 88 ? 3.740 -8.764 5.357 1.00 93.62 88 LYS A CA 1
ATOM 735 C C . LYS A 1 88 ? 4.494 -7.534 4.861 1.00 93.62 88 LYS A C 1
ATOM 737 O O . LYS A 1 88 ? 5.681 -7.643 4.575 1.00 93.62 88 LYS A O 1
ATOM 742 N N . ILE A 1 89 ? 3.846 -6.365 4.815 1.00 95.62 89 ILE A N 1
ATOM 743 C CA . ILE A 1 89 ? 4.509 -5.099 4.457 1.00 95.62 89 ILE A CA 1
ATOM 744 C C . ILE A 1 89 ? 5.688 -4.849 5.399 1.00 95.62 89 ILE A C 1
ATOM 746 O O . ILE A 1 89 ? 6.779 -4.549 4.926 1.00 95.62 89 ILE A O 1
ATOM 750 N N . MET A 1 90 ? 5.499 -5.021 6.713 1.00 95.12 90 MET A N 1
ATOM 751 C CA . MET A 1 90 ? 6.575 -4.901 7.695 1.00 95.12 90 MET A CA 1
ATOM 752 C C . MET A 1 90 ? 7.714 -5.879 7.380 1.00 95.12 90 MET A C 1
ATOM 754 O O . MET A 1 90 ? 8.857 -5.445 7.260 1.00 95.12 90 MET A O 1
ATOM 758 N N . THR A 1 91 ? 7.427 -7.167 7.180 1.00 92.38 91 THR A N 1
ATOM 759 C CA . THR A 1 91 ? 8.447 -8.172 6.844 1.00 92.38 91 THR A CA 1
ATOM 760 C C . THR A 1 91 ? 9.219 -7.813 5.574 1.00 92.38 91 THR A C 1
ATOM 762 O O . THR A 1 91 ? 10.449 -7.794 5.608 1.00 92.38 91 THR A O 1
ATOM 765 N N . TYR A 1 92 ? 8.531 -7.481 4.478 1.00 94.25 92 TYR A N 1
ATOM 766 C CA . TYR A 1 92 ? 9.184 -7.110 3.220 1.00 94.25 92 TYR A CA 1
ATOM 767 C C . TYR A 1 92 ? 9.983 -5.819 3.351 1.00 94.25 92 TYR A C 1
ATOM 769 O O . TYR A 1 92 ? 11.090 -5.742 2.838 1.00 94.25 92 TYR A O 1
ATOM 777 N N . SER A 1 93 ? 9.469 -4.827 4.079 1.00 94.44 93 SER A N 1
ATOM 778 C CA . SER A 1 93 ? 10.175 -3.564 4.299 1.00 94.44 93 SER A CA 1
ATOM 779 C C . SER A 1 93 ? 11.432 -3.719 5.154 1.00 94.44 93 SER A C 1
ATOM 781 O O . 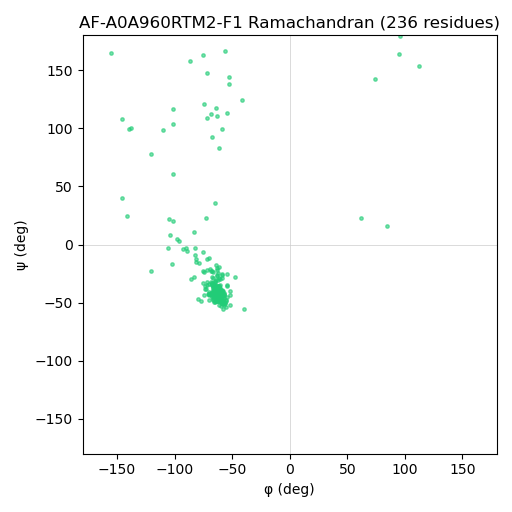SER A 1 93 ? 12.415 -3.047 4.872 1.00 94.44 93 SER A O 1
ATOM 783 N N . THR A 1 94 ? 11.432 -4.625 6.139 1.00 93.50 94 THR A N 1
ATOM 784 C CA . THR A 1 94 ? 12.627 -4.963 6.927 1.00 93.50 94 THR A CA 1
ATOM 785 C C . THR A 1 94 ? 13.673 -5.649 6.056 1.00 93.50 94 THR A C 1
ATOM 787 O O . THR A 1 94 ? 14.823 -5.234 6.038 1.00 93.50 94 THR A O 1
ATOM 790 N N . GLN A 1 95 ? 13.272 -6.649 5.267 1.00 92.62 95 GLN A N 1
ATOM 791 C CA . GLN A 1 95 ? 14.199 -7.321 4.350 1.00 92.62 95 GLN A CA 1
ATOM 792 C C . GLN A 1 95 ? 14.766 -6.350 3.313 1.00 92.62 95 GLN A C 1
ATOM 794 O O . GLN A 1 95 ? 15.967 -6.340 3.062 1.00 92.62 95 GLN A O 1
ATOM 799 N N . LEU A 1 96 ? 13.907 -5.500 2.749 1.00 92.44 96 LEU A N 1
ATOM 800 C CA . LEU A 1 96 ? 14.312 -4.475 1.801 1.00 92.44 96 LEU A CA 1
ATOM 801 C C . LEU A 1 96 ? 15.310 -3.509 2.442 1.00 92.44 96 LEU A C 1
ATOM 803 O O . LEU A 1 96 ? 16.372 -3.280 1.874 1.00 92.44 96 LEU A O 1
ATOM 807 N N . SER A 1 97 ? 15.011 -3.007 3.647 1.00 92.88 97 SER A N 1
ATOM 808 C CA . SER A 1 97 ? 15.921 -2.115 4.359 1.00 92.88 97 SER A CA 1
ATOM 809 C C . SER A 1 97 ? 17.244 -2.779 4.692 1.00 92.88 97 SER A C 1
ATOM 811 O O . SER A 1 97 ? 18.253 -2.103 4.597 1.00 92.88 97 SER A O 1
ATOM 813 N N . ASP A 1 98 ? 17.272 -4.069 5.029 1.00 90.69 98 ASP A N 1
ATOM 814 C CA . ASP A 1 98 ? 18.515 -4.782 5.337 1.00 90.69 98 ASP A CA 1
ATOM 815 C C . ASP A 1 98 ? 19.412 -4.906 4.094 1.00 90.69 98 ASP A C 1
ATOM 817 O O . ASP A 1 98 ? 20.626 -4.716 4.173 1.00 90.69 98 ASP A O 1
ATOM 821 N N . ILE A 1 99 ? 18.815 -5.159 2.924 1.00 89.06 99 ILE A N 1
ATOM 822 C CA . ILE A 1 99 ? 19.533 -5.288 1.645 1.00 89.06 99 ILE A CA 1
ATOM 823 C C . ILE A 1 99 ? 20.026 -3.927 1.147 1.00 89.06 99 ILE A C 1
ATOM 825 O O . ILE A 1 99 ? 21.128 -3.819 0.603 1.00 89.06 99 ILE A O 1
ATOM 829 N N . THR A 1 100 ? 19.230 -2.872 1.336 1.00 87.25 100 THR A N 1
ATOM 830 C CA . THR A 1 100 ? 19.517 -1.531 0.808 1.00 87.25 100 THR A CA 1
ATOM 831 C C . THR A 1 100 ? 20.034 -0.551 1.867 1.00 87.25 100 THR A C 1
ATOM 833 O O . THR A 1 100 ? 20.165 0.637 1.566 1.00 87.25 100 THR A O 1
ATOM 836 N N . ALA A 1 101 ? 20.332 -1.012 3.091 1.00 74.31 101 ALA A N 1
ATOM 837 C CA . ALA A 1 101 ? 20.561 -0.183 4.288 1.00 74.31 101 ALA A CA 1
ATOM 838 C C . ALA A 1 101 ? 21.590 0.933 4.081 1.00 74.31 101 ALA A C 1
ATOM 840 O O . ALA A 1 101 ? 21.417 2.053 4.557 1.00 74.31 101 ALA A O 1
ATOM 841 N N . SER A 1 102 ? 22.665 0.630 3.355 1.00 73.00 102 SER A N 1
ATOM 842 C CA . SER A 1 102 ? 23.771 1.557 3.108 1.00 73.00 102 SER A CA 1
ATOM 843 C C . SER A 1 102 ? 23.509 2.553 1.978 1.00 73.00 102 SER A C 1
ATOM 845 O O . SER A 1 102 ? 24.270 3.504 1.824 1.00 73.00 102 SER A O 1
ATOM 847 N N . LYS A 1 103 ? 22.460 2.345 1.174 1.00 78.81 103 LYS A N 1
ATOM 848 C CA . LYS A 1 103 ? 22.225 3.084 -0.076 1.00 78.81 103 LYS A CA 1
ATOM 849 C C . LYS A 1 103 ? 20.910 3.851 -0.096 1.00 78.81 103 LYS A C 1
ATOM 851 O O . LYS A 1 103 ? 20.793 4.802 -0.860 1.00 78.81 103 LYS A O 1
ATOM 856 N N . ASN A 1 104 ? 19.935 3.455 0.722 1.00 86.50 104 ASN A N 1
ATOM 857 C CA . ASN A 1 104 ? 18.570 3.945 0.593 1.00 86.50 104 ASN A CA 1
ATOM 858 C C . ASN A 1 104 ? 17.928 4.269 1.950 1.00 86.50 104 ASN A C 1
ATOM 860 O O . ASN A 1 104 ? 17.414 3.400 2.657 1.00 86.50 104 ASN A O 1
ATOM 864 N N . ALA A 1 105 ? 17.917 5.559 2.292 1.00 91.88 105 ALA A N 1
ATOM 865 C CA . ALA A 1 105 ? 17.263 6.057 3.499 1.00 91.88 105 ALA A CA 1
ATOM 866 C C . ALA A 1 105 ? 15.727 5.947 3.443 1.00 91.88 105 ALA A C 1
ATOM 868 O O . ALA A 1 105 ? 15.073 5.924 4.490 1.00 91.88 105 ALA A O 1
ATOM 869 N N . ASP A 1 106 ? 15.135 5.882 2.249 1.00 94.44 106 ASP A N 1
ATOM 870 C CA . ASP A 1 106 ? 13.691 5.758 2.079 1.00 94.44 106 ASP A CA 1
ATOM 871 C C . ASP A 1 106 ? 13.205 4.340 2.397 1.00 94.44 106 ASP A C 1
ATOM 873 O O . ASP A 1 106 ? 12.161 4.204 3.038 1.00 94.44 106 ASP A O 1
ATOM 877 N N . ALA A 1 107 ? 14.002 3.300 2.130 1.00 93.62 107 ALA A N 1
ATOM 878 C CA . ALA A 1 107 ? 13.701 1.934 2.571 1.00 93.62 107 ALA A CA 1
ATOM 879 C C . ALA A 1 107 ? 13.522 1.841 4.102 1.00 93.62 107 ALA A C 1
ATOM 881 O O . ALA A 1 107 ? 12.541 1.272 4.590 1.00 93.62 107 ALA A O 1
ATOM 882 N N . LEU A 1 108 ? 14.396 2.500 4.875 1.00 94.31 108 LEU A N 1
ATOM 883 C CA . LEU A 1 108 ? 14.270 2.593 6.338 1.00 94.31 108 LE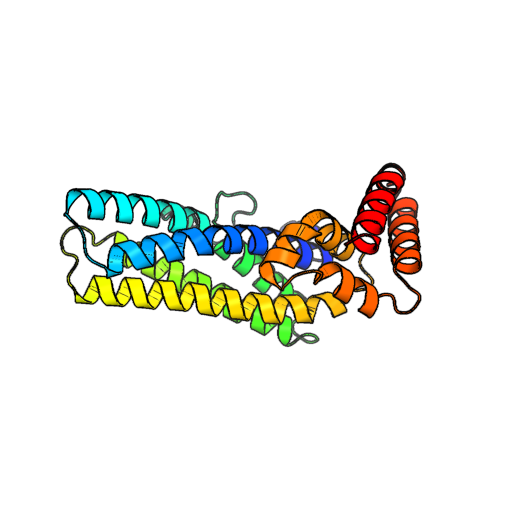U A CA 1
ATOM 884 C C . LEU A 1 108 ? 13.021 3.374 6.774 1.00 94.31 108 LEU A C 1
ATOM 886 O O . LEU A 1 108 ? 12.383 3.043 7.778 1.00 94.31 108 LEU A O 1
ATOM 890 N N . LYS A 1 109 ? 12.634 4.421 6.034 1.00 96.19 109 LYS A N 1
ATOM 891 C CA . LYS A 1 109 ? 11.389 5.155 6.312 1.00 96.19 109 LYS A CA 1
ATOM 892 C C . LYS A 1 109 ? 10.164 4.285 6.041 1.00 96.19 109 LYS A C 1
ATOM 894 O O . LYS A 1 109 ? 9.245 4.296 6.860 1.00 96.19 109 LYS A O 1
ATOM 899 N N . VAL A 1 110 ? 10.147 3.526 4.942 1.00 95.69 110 VAL A N 1
ATOM 900 C CA . VAL A 1 110 ? 9.071 2.570 4.642 1.00 95.69 110 VAL A CA 1
ATOM 901 C C . VAL A 1 110 ? 8.947 1.553 5.769 1.00 95.69 110 VAL A C 1
ATOM 903 O O . VAL A 1 110 ? 7.852 1.401 6.310 1.00 95.69 110 VAL A O 1
ATOM 906 N N . GLN A 1 111 ? 10.061 0.954 6.198 1.00 95.75 111 GLN A N 1
ATOM 907 C CA . GLN A 1 111 ? 10.091 0.032 7.334 1.00 95.75 111 GLN A CA 1
ATOM 908 C C . GLN A 1 111 ? 9.517 0.662 8.604 1.00 95.75 111 GLN A C 1
ATOM 910 O O . GLN A 1 111 ? 8.635 0.096 9.254 1.00 95.75 111 GLN A O 1
ATOM 915 N N . ARG A 1 112 ? 9.957 1.878 8.941 1.00 96.81 112 ARG A N 1
ATOM 916 C CA . ARG A 1 112 ? 9.472 2.604 10.118 1.00 96.81 112 ARG A CA 1
ATOM 917 C C . ARG A 1 112 ? 7.961 2.833 10.069 1.00 96.81 112 ARG A C 1
ATOM 919 O O . ARG A 1 112 ? 7.292 2.623 11.080 1.00 96.81 112 ARG A O 1
ATOM 926 N N . TYR A 1 113 ? 7.416 3.287 8.940 1.00 98.06 113 TYR A N 1
ATOM 927 C CA . TYR A 1 113 ? 5.977 3.540 8.819 1.00 98.06 113 TYR A CA 1
ATOM 928 C C . TYR A 1 113 ? 5.155 2.248 8.778 1.00 98.06 113 TYR A C 1
ATOM 930 O O . TYR A 1 113 ? 4.073 2.215 9.362 1.00 98.06 113 TYR A O 1
ATOM 938 N N . ALA A 1 114 ? 5.676 1.184 8.162 1.00 97.12 114 ALA A N 1
ATOM 939 C CA . ALA A 1 114 ? 5.053 -0.137 8.170 1.00 97.12 114 ALA A CA 1
ATOM 940 C C . ALA A 1 114 ? 4.950 -0.693 9.594 1.00 97.12 114 ALA A C 1
ATOM 942 O O . ALA A 1 114 ? 3.865 -1.074 10.031 1.00 97.12 114 ALA A O 1
ATOM 943 N N . ASN A 1 115 ? 6.054 -0.648 10.346 1.00 96.00 115 ASN A N 1
ATOM 944 C CA . ASN A 1 115 ? 6.089 -1.094 11.734 1.00 96.00 115 ASN A CA 1
ATOM 945 C C . ASN A 1 115 ? 5.136 -0.275 12.619 1.00 96.00 115 ASN A C 1
ATOM 947 O O . ASN A 1 115 ? 4.356 -0.845 13.374 1.00 96.00 115 ASN A O 1
ATOM 951 N N . LYS A 1 116 ? 5.125 1.060 12.482 1.00 97.62 116 LYS A N 1
ATOM 952 C CA . LYS A 1 116 ? 4.178 1.917 13.217 1.00 97.62 116 LYS A CA 1
ATOM 953 C C . LYS A 1 116 ? 2.723 1.547 12.933 1.00 97.62 116 LYS A C 1
ATOM 955 O O . LYS A 1 116 ? 1.952 1.370 13.872 1.00 97.62 116 LYS A O 1
ATOM 960 N N . ALA A 1 117 ? 2.352 1.402 11.659 1.00 97.12 117 ALA A N 1
ATOM 961 C CA . ALA A 1 117 ? 0.997 1.006 11.282 1.00 97.12 117 ALA A CA 1
ATOM 962 C C . ALA A 1 117 ? 0.624 -0.35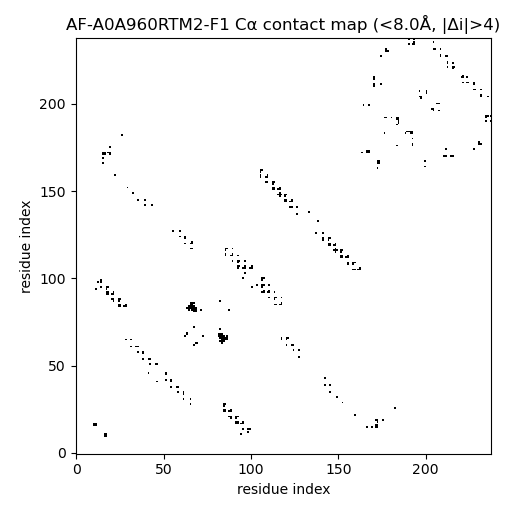5 11.886 1.00 97.12 117 ALA A C 1
ATOM 964 O O . ALA A 1 117 ? -0.471 -0.512 12.423 1.00 97.12 117 ALA A O 1
ATOM 965 N N . TRP A 1 118 ? 1.539 -1.325 11.827 1.00 95.81 118 TRP A N 1
ATOM 966 C CA . TRP A 1 118 ? 1.319 -2.657 12.377 1.00 95.81 118 TRP A CA 1
ATOM 967 C C . TRP A 1 118 ? 1.139 -2.632 13.899 1.00 95.81 118 TRP A C 1
ATOM 969 O O . TRP A 1 118 ? 0.137 -3.149 14.384 1.00 95.81 118 TRP A O 1
ATOM 979 N N . VAL A 1 119 ? 2.020 -1.957 14.644 1.00 95.19 119 VAL A N 1
ATOM 980 C CA . VAL A 1 119 ? 1.926 -1.829 16.110 1.00 95.19 119 VAL A CA 1
ATOM 981 C C . VAL A 1 119 ? 0.611 -1.176 16.542 1.00 95.19 119 VAL A C 1
ATOM 983 O O . VAL A 1 119 ? -0.050 -1.683 17.445 1.00 95.19 119 VAL A O 1
ATOM 986 N N . HIS A 1 120 ? 0.173 -0.102 15.876 1.00 96.12 120 HIS A N 1
ATOM 987 C CA . HIS A 1 120 ? -1.131 0.501 16.180 1.00 96.12 120 HIS A CA 1
ATOM 988 C C . HIS A 1 120 ? -2.301 -0.444 15.866 1.00 96.12 120 HIS A C 1
ATOM 990 O O . HIS A 1 120 ? -3.301 -0.435 16.581 1.00 96.12 120 HIS A O 1
ATOM 996 N N . CYS A 1 121 ? -2.173 -1.295 14.844 1.00 94.88 121 CYS A N 1
ATOM 997 C CA . CYS A 1 121 ? -3.160 -2.329 14.537 1.00 94.88 121 CYS A CA 1
ATOM 998 C C . CYS A 1 121 ? -3.231 -3.407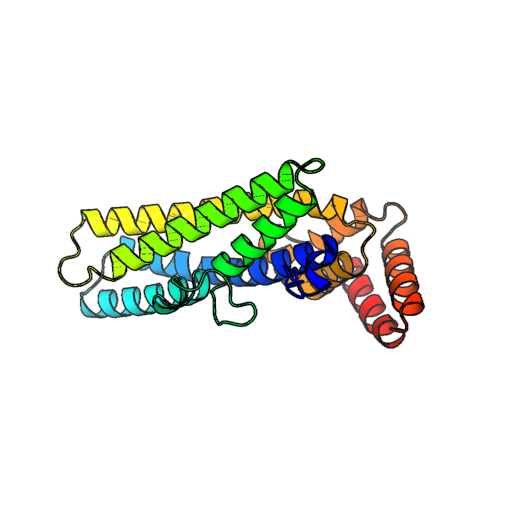 15.631 1.00 94.88 121 CYS A C 1
ATOM 1000 O O . CYS A 1 121 ? -4.330 -3.811 16.008 1.00 94.88 121 CYS A O 1
ATOM 1002 N N . LEU A 1 122 ? -2.089 -3.828 16.188 1.00 92.19 122 LEU A N 1
ATOM 1003 C CA . LEU A 1 122 ? -2.045 -4.742 17.340 1.00 92.19 122 LEU A CA 1
ATOM 1004 C C . LEU A 1 122 ? -2.702 -4.119 18.570 1.00 92.19 122 LEU A C 1
ATOM 1006 O O . LEU A 1 122 ? -3.563 -4.729 19.192 1.00 92.19 122 LEU A O 1
ATOM 1010 N N . HIS A 1 123 ? -2.369 -2.864 18.856 1.00 92.62 123 HIS A N 1
ATOM 1011 C CA . HIS A 1 123 ? -2.961 -2.140 19.971 1.00 92.62 123 HIS A CA 1
ATOM 1012 C C . HIS A 1 123 ? -4.489 -2.012 19.833 1.00 92.62 123 HIS A C 1
ATOM 1014 O O . HIS A 1 123 ? -5.219 -2.186 20.807 1.00 92.62 123 HIS A O 1
ATOM 1020 N N . CYS A 1 124 ? -5.002 -1.803 18.613 1.00 91.94 124 CYS A N 1
ATOM 1021 C CA . CYS A 1 124 ? -6.444 -1.850 18.360 1.00 91.94 124 CYS A CA 1
ATOM 1022 C C . CYS A 1 124 ? -7.048 -3.222 18.697 1.00 91.94 124 CYS A C 1
ATOM 1024 O O . CYS A 1 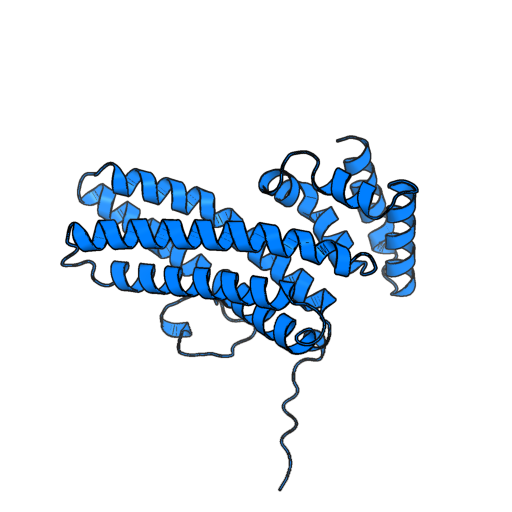124 ? -8.135 -3.274 19.269 1.00 91.94 124 CYS A O 1
ATOM 1026 N N . HIS A 1 125 ? -6.372 -4.329 18.365 1.00 89.69 125 HIS A N 1
ATOM 1027 C CA . HIS A 1 125 ? -6.828 -5.671 18.752 1.00 89.69 125 HIS A CA 1
ATOM 1028 C C . HIS A 1 125 ? -6.889 -5.837 20.265 1.00 89.69 125 HIS A C 1
ATOM 1030 O O . HIS A 1 125 ? -7.906 -6.308 20.768 1.00 89.69 125 HIS A O 1
ATOM 1036 N N . ASP A 1 126 ? -5.863 -5.397 20.989 1.00 88.44 126 ASP A N 1
ATOM 1037 C CA . ASP A 1 126 ? -5.824 -5.494 22.451 1.00 88.44 126 ASP A CA 1
ATOM 1038 C C . ASP A 1 126 ? -6.998 -4.734 23.089 1.00 88.44 126 ASP A C 1
ATOM 1040 O O . ASP A 1 126 ? -7.749 -5.292 23.895 1.00 88.44 126 ASP A O 1
ATOM 1044 N N . LEU A 1 127 ? -7.256 -3.500 22.638 1.00 88.69 127 LEU A N 1
ATOM 1045 C CA . LEU A 1 127 ? -8.409 -2.697 23.070 1.00 88.69 127 LEU A CA 1
ATOM 1046 C C . LEU A 1 127 ? -9.757 -3.349 22.715 1.00 88.69 127 LEU A C 1
ATOM 1048 O O . LEU A 1 127 ? -10.755 -3.180 23.427 1.00 88.69 127 LEU A O 1
ATOM 1052 N N . LEU A 1 128 ? -9.809 -4.109 21.617 1.00 86.75 128 LEU A N 1
ATOM 1053 C CA . LEU A 1 128 ? -10.985 -4.875 21.211 1.00 86.75 128 LEU A CA 1
ATOM 1054 C C . LEU A 1 128 ? -11.137 -6.216 21.919 1.00 86.75 128 LEU A C 1
ATOM 1056 O O . LEU A 1 128 ? -12.227 -6.776 21.818 1.00 86.75 128 LEU A O 1
ATOM 1060 N N . LEU A 1 129 ? -10.116 -6.751 22.588 1.00 82.00 129 LEU A N 1
ATOM 1061 C CA . LEU A 1 129 ? -10.213 -7.979 23.384 1.00 82.00 129 LEU A CA 1
ATOM 1062 C C . LEU A 1 129 ? -10.764 -7.698 24.785 1.00 82.00 129 LEU A C 1
ATOM 1064 O O . LEU A 1 129 ? -11.492 -8.522 25.338 1.00 82.00 129 LEU A O 1
ATOM 1068 N N . LEU A 1 130 ? -10.555 -6.489 25.311 1.00 76.12 130 LEU A N 1
ATOM 1069 C CA . LEU A 1 130 ? -11.079 -6.022 26.603 1.00 76.12 130 LEU A CA 1
ATOM 1070 C C . LEU A 1 130 ? -12.610 -5.738 26.601 1.00 76.12 130 LEU A C 1
ATOM 1072 O O . LEU A 1 130 ? -13.118 -5.001 27.448 1.00 76.12 130 LEU A O 1
ATOM 1076 N N . ARG A 1 131 ? -13.378 -6.353 25.677 1.00 63.62 131 ARG A N 1
ATOM 1077 C CA . ARG A 1 131 ? -14.787 -6.042 25.302 1.00 63.62 131 ARG A CA 1
ATOM 1078 C C . ARG A 1 131 ? -15.778 -5.862 26.443 1.00 63.62 131 ARG A C 1
ATOM 1080 O O . ARG A 1 131 ? -16.781 -5.178 26.264 1.00 63.62 131 ARG A O 1
ATOM 1087 N N . ASN A 1 132 ? -15.551 -6.510 27.579 1.00 58.38 132 ASN A N 1
ATOM 1088 C CA . ASN A 1 132 ? -16.552 -6.604 28.637 1.00 58.38 132 ASN A CA 1
ATOM 1089 C C . ASN A 1 132 ? -16.599 -5.370 29.552 1.00 58.38 132 ASN A C 1
ATOM 1091 O O . ASN A 1 132 ? -17.529 -5.264 30.347 1.00 58.38 132 ASN A O 1
ATOM 1095 N N . LYS A 1 133 ? -15.643 -4.434 29.440 1.00 62.97 133 LYS A N 1
ATOM 1096 C CA . LYS A 1 133 ? -15.595 -3.207 30.256 1.00 62.97 133 LYS A CA 1
ATOM 1097 C C . LYS A 1 133 ? -15.040 -2.000 29.492 1.00 62.97 133 LYS A C 1
ATOM 1099 O O . LYS A 1 133 ? -14.272 -1.234 30.059 1.00 62.97 133 LYS A O 1
ATOM 1104 N N . GLN A 1 134 ? -15.397 -1.832 28.216 1.00 69.56 134 GLN A N 1
ATOM 1105 C CA . GLN A 1 134 ? -14.916 -0.671 27.463 1.00 69.56 134 GLN A CA 1
ATOM 1106 C C . GLN A 1 134 ? -15.440 0.630 28.070 1.00 69.56 134 GLN A C 1
ATOM 1108 O O . GLN A 1 134 ? -16.629 0.949 27.999 1.00 69.56 134 GLN A O 1
ATOM 1113 N N . THR A 1 135 ? -14.518 1.373 28.658 1.00 81.88 135 THR A N 1
ATOM 1114 C CA . THR A 1 135 ? -14.728 2.729 29.138 1.00 81.88 135 THR A CA 1
ATOM 1115 C C . THR A 1 135 ? -14.759 3.701 27.955 1.00 81.88 135 THR A C 1
ATOM 1117 O O . THR A 1 135 ? -14.281 3.403 26.858 1.00 81.88 135 THR A O 1
ATOM 1120 N N . GLU A 1 136 ? -15.281 4.911 28.164 1.00 83.69 136 GLU A N 1
ATOM 1121 C CA . GLU A 1 136 ? -15.162 5.985 27.163 1.00 83.69 136 GLU A CA 1
ATOM 1122 C C . GLU A 1 136 ? -13.699 6.318 26.834 1.00 83.69 136 GLU A C 1
ATOM 1124 O O . GLU A 1 136 ? -13.388 6.748 25.723 1.00 83.69 136 GLU A O 1
ATOM 1129 N N . LYS A 1 137 ? -12.780 6.072 27.776 1.00 86.88 137 LYS A N 1
ATOM 1130 C CA . LYS A 1 137 ? -11.342 6.203 27.546 1.00 86.88 137 LYS A CA 1
ATOM 1131 C C . LYS A 1 137 ? -10.855 5.186 26.509 1.00 86.88 137 LYS A C 1
ATOM 1133 O O . LYS A 1 137 ? -10.228 5.600 25.540 1.00 86.88 137 LYS A O 1
ATOM 1138 N N . ASP A 1 138 ? -11.218 3.910 26.650 1.00 86.56 138 ASP A N 1
ATOM 1139 C CA . ASP A 1 138 ? -10.800 2.846 25.719 1.00 86.56 138 ASP A CA 1
ATOM 1140 C C . ASP A 1 138 ? -11.324 3.098 24.301 1.00 86.56 138 ASP A C 1
ATOM 1142 O O . ASP A 1 138 ? -10.637 2.841 23.313 1.00 86.56 138 ASP A O 1
ATOM 1146 N N . LYS A 1 139 ? -12.537 3.654 24.182 1.00 84.94 139 LYS A N 1
ATOM 1147 C CA . LYS A 1 139 ? -13.092 4.067 22.885 1.00 84.94 139 LYS A CA 1
ATOM 1148 C C . LYS A 1 139 ? -12.260 5.174 22.246 1.00 84.94 139 LYS A C 1
ATOM 1150 O O . LYS A 1 139 ? -11.915 5.062 21.073 1.00 84.94 139 LYS A O 1
ATOM 1155 N N . LYS A 1 140 ? -11.927 6.229 22.996 1.00 88.38 140 LYS A N 1
ATOM 1156 C CA . LYS A 1 140 ? -11.081 7.326 22.498 1.00 88.38 140 LYS A CA 1
ATOM 1157 C C . LYS A 1 140 ? -9.693 6.831 22.099 1.00 88.38 140 LYS A C 1
ATOM 1159 O O . LYS A 1 140 ? -9.173 7.250 21.069 1.00 88.38 140 LYS A O 1
ATOM 1164 N N . GLU A 1 141 ? -9.123 5.922 22.881 1.00 91.50 141 GLU A N 1
ATOM 1165 C CA . GLU A 1 141 ? -7.822 5.313 22.603 1.00 91.50 141 GLU A CA 1
ATOM 1166 C C . GLU A 1 141 ? -7.858 4.466 21.323 1.00 91.50 141 GLU A C 1
ATOM 1168 O O . GLU A 1 141 ? -7.004 4.631 20.454 1.00 91.50 141 GLU A O 1
ATOM 1173 N N . LEU A 1 142 ? -8.912 3.665 21.131 1.00 90.44 142 LEU A N 1
ATOM 1174 C CA . LEU A 1 142 ? -9.131 2.896 19.904 1.00 90.44 142 LEU A CA 1
ATOM 1175 C C . LEU A 1 142 ? -9.261 3.808 18.678 1.00 90.44 142 LEU A C 1
ATOM 1177 O O . LEU A 1 142 ? -8.646 3.549 17.646 1.00 90.44 142 LEU A O 1
ATOM 1181 N N . LEU A 1 143 ? -10.050 4.880 18.783 1.00 89.44 143 LEU A N 1
ATOM 1182 C CA . LEU A 1 143 ? -10.226 5.852 17.701 1.00 89.44 143 LEU A CA 1
ATOM 1183 C C . LEU A 1 143 ? -8.893 6.530 17.338 1.00 89.44 143 LEU A C 1
ATOM 1185 O O . LEU A 1 143 ? -8.546 6.590 16.160 1.00 89.44 143 LEU A O 1
ATOM 1189 N N . SER A 1 144 ? -8.116 6.951 18.340 1.00 92.75 144 SER A N 1
ATOM 1190 C CA . SER A 1 144 ? -6.776 7.526 18.158 1.00 92.75 144 SER A CA 1
ATOM 1191 C C . SER A 1 144 ? -5.812 6.543 17.476 1.00 92.75 144 SER A C 1
ATOM 1193 O O . SER A 1 144 ? -5.122 6.887 16.515 1.00 92.75 144 SER A O 1
ATOM 1195 N N . ALA A 1 145 ? -5.813 5.277 17.899 1.00 93.56 145 ALA A N 1
ATOM 1196 C CA . ALA A 1 145 ? -4.979 4.242 17.297 1.00 93.56 145 ALA A CA 1
ATOM 1197 C C . ALA A 1 145 ? -5.343 3.985 15.822 1.00 93.56 145 ALA A C 1
ATOM 1199 O O . ALA A 1 145 ? -4.450 3.876 14.978 1.00 93.56 145 ALA A O 1
ATOM 1200 N N . LEU A 1 146 ? -6.637 3.960 15.481 1.00 92.81 146 LEU A N 1
ATOM 1201 C CA . LEU A 1 146 ? -7.106 3.832 14.095 1.00 92.81 146 LEU A CA 1
ATOM 1202 C C . LEU A 1 146 ? -6.649 5.007 13.212 1.00 92.81 146 LEU A C 1
ATOM 1204 O O . LEU A 1 146 ? -6.257 4.802 12.058 1.00 92.81 146 LEU A O 1
ATOM 1208 N N . GLU A 1 147 ? -6.662 6.231 13.743 1.00 93.00 147 GLU A N 1
ATOM 1209 C CA . GLU A 1 147 ? -6.150 7.414 13.041 1.00 93.00 147 GLU A CA 1
ATOM 1210 C C . GLU A 1 147 ? -4.645 7.307 12.762 1.00 93.00 147 GLU A C 1
ATOM 1212 O O . GLU A 1 147 ? -4.195 7.606 11.648 1.00 93.00 147 GLU A O 1
ATOM 1217 N N . GLU A 1 148 ? -3.863 6.818 13.727 1.00 95.69 148 GLU A N 1
ATOM 1218 C CA . GLU A 1 148 ? -2.420 6.629 13.562 1.00 95.69 148 GLU A CA 1
ATOM 1219 C C . GLU A 1 148 ? -2.071 5.508 12.564 1.00 95.69 148 GLU A C 1
ATOM 1221 O O . GLU A 1 148 ? -1.101 5.656 11.808 1.00 95.69 148 GLU A O 1
ATOM 1226 N N . ILE A 1 149 ? -2.887 4.447 12.444 1.00 95.31 149 ILE A N 1
ATOM 1227 C CA . ILE A 1 149 ? -2.763 3.460 11.347 1.00 95.31 149 ILE A CA 1
ATOM 1228 C C . ILE A 1 149 ? -2.922 4.166 9.998 1.00 95.31 149 ILE A C 1
ATOM 1230 O O . ILE A 1 149 ? -2.075 4.029 9.109 1.00 95.31 149 ILE A O 1
ATOM 1234 N N . GLN A 1 150 ? -3.986 4.961 9.839 1.00 93.31 150 GLN A N 1
ATOM 1235 C CA . GLN A 1 150 ? -4.261 5.657 8.584 1.00 93.31 150 GLN A CA 1
ATOM 1236 C C . GLN A 1 150 ? -3.150 6.653 8.231 1.00 93.31 150 GLN A C 1
ATOM 1238 O O . GLN A 1 150 ? -2.734 6.746 7.072 1.00 93.31 150 GLN A O 1
ATOM 1243 N N . LYS A 1 151 ? -2.672 7.416 9.214 1.00 95.12 151 LYS A N 1
ATOM 1244 C CA . LYS A 1 151 ? -1.575 8.373 9.049 1.00 95.12 151 LYS A CA 1
ATOM 1245 C C . LYS A 1 151 ? -0.280 7.669 8.654 1.00 95.12 151 LYS A C 1
ATOM 1247 O O . LYS A 1 151 ? 0.364 8.096 7.697 1.00 95.12 151 LYS A O 1
ATOM 1252 N N . SER A 1 152 ? 0.056 6.564 9.315 1.00 97.00 152 SER A N 1
ATOM 1253 C CA . SER A 1 152 ? 1.240 5.761 8.996 1.00 97.00 152 SER A CA 1
ATOM 1254 C C . SER A 1 152 ? 1.166 5.180 7.583 1.00 97.00 152 SER A C 1
ATOM 1256 O O . SER A 1 152 ? 2.121 5.324 6.823 1.00 97.00 152 SER A O 1
ATOM 1258 N N . LEU A 1 153 ? 0.015 4.638 7.169 1.00 95.38 153 LEU A N 1
ATOM 1259 C CA . LEU A 1 153 ? -0.189 4.138 5.804 1.00 95.38 153 LEU A CA 1
ATOM 1260 C C . LEU A 1 153 ? -0.115 5.242 4.740 1.00 95.38 153 LEU A C 1
ATOM 1262 O O . LEU A 1 153 ? 0.451 5.021 3.673 1.00 95.38 153 LEU A O 1
ATOM 1266 N N . LYS A 1 154 ? -0.624 6.450 5.016 1.00 94.19 154 LYS A N 1
ATOM 1267 C CA . LYS A 1 154 ? -0.466 7.606 4.111 1.00 94.19 154 LYS A CA 1
ATOM 1268 C C . LYS A 1 154 ? 0.995 8.025 3.961 1.00 94.19 154 LYS A C 1
ATOM 1270 O O . LYS A 1 154 ? 1.416 8.376 2.861 1.00 94.19 154 LYS A O 1
ATOM 1275 N N . MET A 1 155 ? 1.759 8.017 5.052 1.00 96.12 155 MET A N 1
ATOM 1276 C CA . MET A 1 155 ? 3.186 8.336 5.004 1.00 96.12 155 MET A CA 1
ATOM 1277 C C . MET A 1 155 ? 3.973 7.254 4.267 1.00 96.12 155 MET A C 1
ATOM 1279 O O . MET A 1 155 ? 4.784 7.589 3.409 1.00 96.12 155 MET A O 1
ATOM 1283 N N . LEU A 1 156 ? 3.662 5.979 4.516 1.00 95.94 156 LEU A N 1
ATOM 1284 C CA . LEU A 1 156 ? 4.212 4.851 3.768 1.00 95.94 156 LEU A CA 1
ATOM 1285 C C . LEU A 1 156 ? 3.952 5.015 2.268 1.00 95.94 156 LEU A C 1
ATOM 1287 O O . LEU A 1 156 ? 4.891 4.933 1.488 1.00 95.94 156 LEU A O 1
ATOM 1291 N N . ALA A 1 157 ? 2.718 5.344 1.873 1.00 94.75 157 ALA A N 1
ATOM 1292 C CA . ALA A 1 157 ? 2.345 5.569 0.478 1.00 94.75 157 ALA A CA 1
ATOM 1293 C C . ALA A 1 157 ? 3.231 6.623 -0.208 1.00 94.75 157 ALA A C 1
ATOM 1295 O O . ALA A 1 157 ? 3.693 6.419 -1.328 1.00 94.75 157 ALA A O 1
ATOM 1296 N N . ARG A 1 158 ? 3.487 7.749 0.473 1.00 94.44 158 ARG A N 1
ATOM 1297 C CA . ARG A 1 158 ? 4.326 8.838 -0.053 1.00 94.44 158 ARG A CA 1
ATOM 1298 C C . ARG A 1 158 ? 5.767 8.390 -0.281 1.00 94.44 158 ARG A C 1
ATOM 1300 O O . ARG A 1 158 ? 6.327 8.698 -1.326 1.00 94.44 158 ARG A O 1
ATOM 1307 N N . VAL A 1 159 ? 6.346 7.673 0.681 1.00 95.19 159 VAL A N 1
ATOM 1308 C CA . VAL A 1 159 ? 7.730 7.189 0.576 1.00 95.19 159 VAL A CA 1
ATOM 1309 C C . VAL A 1 159 ? 7.836 6.074 -0.467 1.00 95.19 159 VAL A C 1
ATOM 1311 O O . VAL A 1 159 ? 8.726 6.117 -1.306 1.00 95.19 159 VAL A O 1
ATOM 1314 N N . ALA A 1 160 ? 6.888 5.133 -0.495 1.00 93.69 160 ALA A N 1
ATOM 1315 C CA . ALA A 1 160 ? 6.863 4.062 -1.489 1.00 93.69 160 ALA A CA 1
ATOM 1316 C C . ALA A 1 160 ? 6.804 4.616 -2.920 1.00 93.69 160 ALA A C 1
ATOM 1318 O O . ALA A 1 160 ? 7.508 4.124 -3.791 1.00 93.69 160 ALA A O 1
ATOM 1319 N N . VAL A 1 161 ? 6.032 5.681 -3.170 1.00 92.62 161 VAL A N 1
ATOM 1320 C CA . VAL A 1 161 ? 6.015 6.341 -4.487 1.00 92.62 161 VAL A CA 1
ATOM 1321 C C . VAL A 1 161 ? 7.364 6.953 -4.852 1.00 92.62 161 VAL A C 1
ATOM 1323 O O . VAL A 1 161 ? 7.759 6.865 -6.012 1.00 92.62 161 VAL A O 1
ATOM 1326 N N . ALA A 1 162 ? 8.068 7.560 -3.894 1.00 92.19 162 ALA A N 1
ATOM 1327 C CA . ALA A 1 162 ? 9.403 8.099 -4.141 1.00 92.19 162 ALA A CA 1
ATOM 1328 C C . ALA A 1 162 ? 10.389 6.987 -4.534 1.00 92.19 162 ALA A C 1
ATOM 1330 O O . ALA A 1 162 ? 11.144 7.154 -5.487 1.00 92.19 162 ALA A O 1
ATOM 1331 N N . MET A 1 163 ? 10.297 5.821 -3.889 1.00 93.81 163 MET A N 1
ATOM 1332 C CA . MET A 1 163 ? 11.150 4.669 -4.193 1.00 93.81 163 MET A CA 1
ATOM 1333 C C . MET A 1 163 ? 10.904 4.067 -5.582 1.00 93.81 163 MET A C 1
ATOM 1335 O O . MET A 1 163 ? 11.813 3.474 -6.147 1.00 93.81 163 MET A O 1
ATOM 1339 N N . ILE A 1 164 ? 9.727 4.245 -6.199 1.00 93.88 164 ILE A N 1
ATOM 1340 C CA . ILE A 1 164 ? 9.450 3.687 -7.540 1.00 93.88 164 ILE A CA 1
ATOM 1341 C C . ILE A 1 164 ? 10.507 4.116 -8.570 1.00 93.88 164 ILE A C 1
ATOM 1343 O O . ILE A 1 164 ? 10.854 3.327 -9.446 1.00 93.88 164 ILE A O 1
ATOM 1347 N N . THR A 1 165 ? 11.043 5.339 -8.479 1.00 91.50 165 THR A N 1
ATOM 1348 C CA . THR A 1 165 ? 12.058 5.811 -9.436 1.00 91.50 165 THR A CA 1
ATOM 1349 C C . THR A 1 165 ? 13.386 5.067 -9.327 1.00 91.50 165 THR A C 1
ATOM 1351 O O . THR A 1 165 ? 14.126 5.018 -10.302 1.00 91.50 165 THR A O 1
ATOM 1354 N N . GLU A 1 166 ? 13.679 4.459 -8.179 1.00 92.19 166 GLU A N 1
ATOM 1355 C CA . GLU A 1 166 ? 14.869 3.621 -7.990 1.00 92.19 166 GLU A CA 1
ATOM 1356 C C . GLU A 1 166 ? 14.739 2.285 -8.737 1.00 92.19 166 GLU A C 1
ATOM 1358 O O . GLU A 1 166 ? 15.739 1.676 -9.101 1.00 92.19 166 GLU A O 1
ATOM 1363 N N . TYR A 1 167 ? 13.503 1.878 -9.043 1.00 93.94 167 TYR A N 1
ATOM 1364 C CA . TYR A 1 167 ? 13.157 0.658 -9.775 1.00 93.94 167 TYR A CA 1
ATOM 1365 C C . TYR A 1 167 ? 12.731 0.936 -11.224 1.00 93.94 167 TYR A C 1
ATOM 1367 O O . TYR A 1 167 ? 12.039 0.129 -11.843 1.00 93.94 167 TYR A O 1
ATOM 1375 N N . GLN A 1 168 ? 13.135 2.077 -11.793 1.00 93.62 168 GLN A N 1
ATOM 1376 C CA . GLN A 1 168 ? 12.777 2.460 -13.166 1.00 93.62 168 GLN A CA 1
ATOM 1377 C C . GLN A 1 168 ? 13.320 1.508 -14.245 1.00 93.62 168 GLN A C 1
ATOM 1379 O O . GLN A 1 168 ? 12.782 1.462 -15.348 1.00 93.62 168 GLN A O 1
ATOM 1384 N N . ASP A 1 169 ? 14.375 0.754 -13.932 1.00 93.81 169 ASP A N 1
ATOM 1385 C CA . ASP A 1 169 ? 15.003 -0.206 -14.841 1.00 93.81 169 ASP A CA 1
ATOM 1386 C C . ASP A 1 169 ? 14.531 -1.656 -14.603 1.00 93.81 169 ASP A C 1
ATOM 1388 O O . ASP A 1 169 ? 15.021 -2.578 -15.263 1.00 93.81 169 ASP A O 1
ATOM 1392 N N . ASP A 1 170 ? 13.569 -1.875 -13.696 1.00 96.25 170 ASP A N 1
ATOM 1393 C CA . ASP A 1 170 ? 12.997 -3.195 -13.418 1.00 96.25 170 ASP A CA 1
ATOM 1394 C C . ASP A 1 170 ? 11.636 -3.383 -14.101 1.00 96.25 170 ASP A C 1
ATOM 1396 O O . ASP A 1 170 ? 10.646 -2.706 -13.810 1.00 96.25 170 ASP A O 1
ATOM 1400 N N . GLU A 1 171 ? 11.561 -4.345 -15.023 1.00 95.31 171 GLU A N 1
ATOM 1401 C CA . GLU A 1 171 ? 10.335 -4.595 -15.773 1.00 95.31 171 GLU A CA 1
ATOM 1402 C C . GLU A 1 171 ? 9.181 -5.129 -14.915 1.00 95.31 171 GLU A C 1
ATOM 1404 O O . GLU A 1 171 ? 8.026 -4.852 -15.239 1.00 95.31 171 GLU A O 1
ATOM 1409 N N . ASN A 1 172 ? 9.461 -5.854 -13.824 1.00 95.50 172 ASN A N 1
ATOM 1410 C CA . ASN A 1 172 ? 8.421 -6.461 -12.995 1.00 95.50 172 ASN A CA 1
ATOM 1411 C C . ASN A 1 172 ? 7.709 -5.404 -12.152 1.00 95.50 172 ASN A C 1
ATOM 1413 O O . ASN A 1 172 ? 6.477 -5.394 -12.106 1.00 95.50 172 ASN A O 1
ATOM 1417 N N . VAL A 1 173 ? 8.459 -4.478 -11.548 1.00 97.12 173 VAL A N 1
ATOM 1418 C CA . VAL A 1 173 ? 7.893 -3.354 -10.789 1.00 97.12 173 VAL A CA 1
ATOM 1419 C C . VAL A 1 173 ? 7.059 -2.460 -11.705 1.00 97.12 173 VAL A C 1
ATOM 1421 O O . VAL A 1 173 ? 5.902 -2.156 -11.397 1.00 97.12 173 VAL A O 1
ATOM 1424 N N . LEU A 1 174 ? 7.598 -2.083 -12.866 1.00 97.38 174 LEU A N 1
ATOM 1425 C CA . LEU A 1 174 ? 6.881 -1.232 -13.814 1.00 97.38 174 LEU A CA 1
ATOM 1426 C C . LEU A 1 174 ? 5.622 -1.903 -14.365 1.00 97.38 174 LEU A C 1
ATOM 1428 O O . LEU A 1 174 ? 4.556 -1.282 -14.410 1.00 97.38 174 LEU A O 1
ATOM 1432 N N . PHE A 1 175 ? 5.713 -3.173 -14.758 1.00 97.38 175 PHE A N 1
ATOM 1433 C CA . PHE A 1 175 ? 4.558 -3.905 -15.266 1.00 97.38 1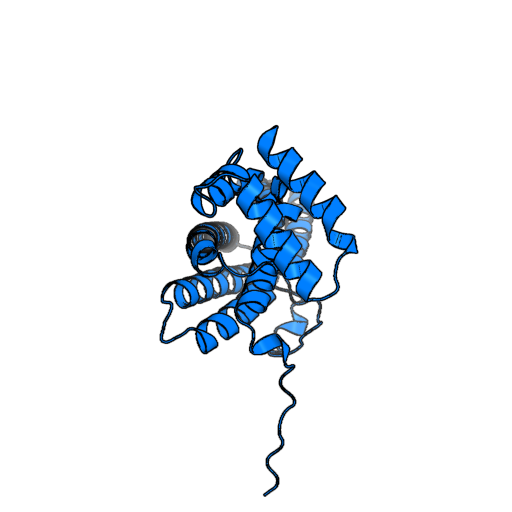75 PHE A CA 1
ATOM 1434 C C . PHE A 1 175 ? 3.508 -4.147 -14.179 1.00 97.38 175 PHE A C 1
ATOM 1436 O O . PHE A 1 175 ? 2.311 -4.058 -14.458 1.00 97.38 175 PHE A O 1
ATOM 1443 N N . PHE A 1 176 ? 3.921 -4.368 -12.928 1.00 97.56 176 PHE A N 1
ATOM 1444 C CA . PHE A 1 176 ? 3.007 -4.435 -11.791 1.00 97.56 176 PHE A CA 1
ATOM 1445 C C . PHE A 1 176 ? 2.215 -3.131 -11.628 1.00 97.56 176 PHE A C 1
ATOM 1447 O O . PHE A 1 176 ? 0.984 -3.159 -11.587 1.00 97.56 176 PHE A O 1
ATOM 1454 N N . ILE A 1 177 ? 2.889 -1.977 -11.615 1.00 97.44 177 ILE A N 1
ATOM 1455 C CA . ILE A 1 177 ? 2.223 -0.668 -11.518 1.00 97.44 177 ILE A CA 1
ATOM 1456 C C . ILE A 1 177 ? 1.237 -0.477 -12.676 1.00 97.44 177 ILE A C 1
ATOM 1458 O O . ILE A 1 177 ? 0.100 -0.051 -12.464 1.00 97.44 177 ILE A O 1
ATOM 1462 N N . LEU A 1 178 ? 1.646 -0.852 -13.889 1.00 96.69 178 LEU A N 1
ATOM 1463 C CA . LEU A 1 178 ? 0.823 -0.759 -15.088 1.00 96.69 178 LEU A CA 1
ATOM 1464 C C . LEU A 1 178 ? -0.442 -1.634 -14.996 1.00 96.69 178 LEU A C 1
ATOM 1466 O O . LEU A 1 178 ? -1.546 -1.169 -15.284 1.00 96.69 178 LEU A O 1
ATOM 1470 N N . ARG A 1 179 ? -0.316 -2.885 -14.536 1.00 97.12 179 ARG A N 1
ATOM 1471 C CA . ARG A 1 179 ? -1.456 -3.796 -14.326 1.00 97.12 179 ARG A CA 1
ATOM 1472 C C . ARG A 1 179 ? -2.425 -3.301 -13.258 1.00 97.12 179 ARG A C 1
ATOM 1474 O O . ARG A 1 179 ? -3.620 -3.566 -13.355 1.00 97.12 179 ARG A O 1
ATOM 1481 N N . HIS A 1 180 ? -1.919 -2.577 -12.265 1.00 97.06 180 HIS A N 1
ATOM 1482 C CA . HIS A 1 180 ? -2.693 -2.049 -11.145 1.00 97.06 180 HIS A CA 1
ATOM 1483 C C . HIS A 1 180 ? -3.035 -0.556 -11.297 1.00 97.06 180 HIS A C 1
ATOM 1485 O O . HIS A 1 180 ? -3.387 0.091 -10.307 1.00 97.06 180 HIS A O 1
ATOM 1491 N N . LYS A 1 181 ? -2.989 -0.016 -12.527 1.00 96.06 181 LYS A N 1
ATOM 1492 C CA . LYS A 1 181 ? -3.236 1.398 -12.861 1.00 96.06 181 LYS A CA 1
ATOM 1493 C C . LYS A 1 181 ? -4.383 2.026 -12.076 1.00 96.06 181 LYS A C 1
ATOM 1495 O O . LYS A 1 181 ? -4.187 3.037 -11.414 1.00 96.06 181 LYS A O 1
ATOM 1500 N N . GLU A 1 182 ? -5.572 1.433 -12.127 1.00 95.50 182 GLU A N 1
ATOM 1501 C CA . GLU A 1 182 ? -6.770 2.000 -11.496 1.00 95.50 182 GLU A CA 1
ATOM 1502 C C . GLU A 1 182 ? -6.627 2.150 -9.978 1.00 95.50 182 GLU A C 1
ATOM 1504 O O . GLU A 1 182 ? -7.094 3.126 -9.394 1.00 95.50 182 GLU A O 1
ATOM 1509 N N . GLN A 1 183 ? -5.959 1.192 -9.330 1.00 95.19 183 GLN A N 1
ATOM 1510 C CA . GLN A 1 183 ? -5.741 1.208 -7.885 1.00 95.19 183 GLN A CA 1
ATOM 1511 C C . GLN A 1 183 ? -4.748 2.313 -7.511 1.00 95.19 183 GLN A C 1
ATOM 1513 O O . GLN A 1 183 ? -5.001 3.063 -6.569 1.00 95.19 183 GLN A O 1
ATOM 1518 N N . PHE A 1 184 ? -3.673 2.462 -8.289 1.00 95.88 184 PHE A N 1
ATOM 1519 C CA . PHE A 1 184 ? -2.697 3.538 -8.124 1.00 95.88 184 PHE A CA 1
ATOM 1520 C C . PHE A 1 184 ? -3.297 4.922 -8.417 1.00 95.88 184 PHE A C 1
ATOM 1522 O O . PHE A 1 184 ? -3.121 5.837 -7.617 1.00 95.88 184 PHE A O 1
ATOM 1529 N N . ASP A 1 185 ? -4.065 5.079 -9.496 1.00 95.56 185 ASP A N 1
ATOM 1530 C CA . ASP A 1 185 ? -4.728 6.342 -9.848 1.00 95.56 185 ASP A CA 1
ATOM 1531 C C . ASP A 1 185 ? -5.790 6.739 -8.809 1.00 95.56 185 ASP A C 1
ATOM 1533 O O . ASP A 1 185 ? -5.921 7.909 -8.448 1.00 95.56 185 ASP A O 1
ATOM 1537 N N . LYS A 1 186 ? -6.534 5.772 -8.261 1.00 93.06 186 LYS A N 1
ATOM 1538 C CA . LYS A 1 186 ? -7.477 6.031 -7.164 1.00 93.06 186 LYS A CA 1
ATOM 1539 C C . LYS A 1 186 ? -6.764 6.507 -5.896 1.00 93.06 186 LYS A C 1
ATOM 1541 O O . LYS A 1 186 ? -7.302 7.337 -5.167 1.00 93.06 186 LYS A O 1
ATOM 1546 N N . LEU A 1 187 ? -5.580 5.966 -5.626 1.00 91.44 187 LEU A N 1
ATOM 1547 C CA . LEU A 1 187 ? -4.809 6.225 -4.416 1.00 91.44 187 LEU A CA 1
ATOM 1548 C C . LEU A 1 187 ? -4.033 7.550 -4.469 1.00 91.44 187 LEU A C 1
ATOM 1550 O O . LEU A 1 187 ? -4.061 8.328 -3.516 1.00 91.44 187 LEU A O 1
ATOM 1554 N N . PHE A 1 188 ? -3.336 7.798 -5.574 1.00 92.56 188 PHE A N 1
ATOM 1555 C CA . PHE A 1 188 ? -2.387 8.905 -5.718 1.00 92.56 188 PHE A CA 1
ATOM 1556 C C . PHE A 1 188 ? -2.912 10.055 -6.584 1.00 92.56 188 PHE A C 1
ATOM 1558 O O . PHE A 1 188 ? -2.253 11.088 -6.706 1.00 92.56 188 PHE A O 1
ATOM 1565 N N . GLY A 1 189 ? -4.112 9.906 -7.147 1.00 93.44 189 GLY A N 1
ATOM 1566 C CA . GLY A 1 189 ? -4.776 10.905 -7.974 1.00 93.44 189 GLY A CA 1
ATOM 1567 C C . GLY A 1 189 ? -4.901 10.467 -9.431 1.00 93.44 189 GLY A C 1
ATOM 1568 O O . GLY A 1 189 ? -4.112 9.673 -9.942 1.00 93.44 189 GLY A O 1
ATOM 1569 N N . LYS A 1 190 ? -5.915 11.008 -10.119 1.00 94.25 190 LYS A N 1
ATOM 1570 C CA . LYS A 1 190 ? -6.204 10.667 -11.519 1.00 94.25 190 LYS A CA 1
ATOM 1571 C C . LYS A 1 190 ? -4.959 10.827 -12.396 1.00 94.25 190 LYS A C 1
ATOM 1573 O O . LYS A 1 190 ? -4.252 11.837 -12.301 1.00 94.25 190 LYS A O 1
ATOM 1578 N N . ARG A 1 191 ? -4.753 9.860 -13.298 1.00 95.00 191 ARG A N 1
ATOM 1579 C CA . ARG A 1 191 ? -3.633 9.816 -14.251 1.00 95.00 191 ARG A CA 1
ATOM 1580 C C . ARG A 1 191 ? -2.257 9.749 -13.570 1.00 95.00 191 ARG A C 1
ATOM 1582 O O . ARG A 1 191 ? -1.264 10.141 -14.180 1.00 95.00 191 ARG A O 1
ATOM 1589 N N . PHE A 1 192 ? -2.173 9.283 -12.321 1.00 96.06 192 PHE A N 1
ATOM 1590 C CA . PHE A 1 192 ? -0.906 9.109 -11.609 1.00 96.06 192 PHE A CA 1
ATOM 1591 C C . PHE A 1 192 ? 0.045 8.195 -12.385 1.00 96.06 192 PHE A C 1
ATOM 1593 O O . PHE A 1 192 ? 1.181 8.590 -12.635 1.00 96.06 192 PHE A O 1
ATOM 1600 N N . VAL A 1 193 ? -0.417 7.022 -12.830 1.00 96.94 193 VAL A N 1
ATOM 1601 C CA . VAL A 1 193 ? 0.446 6.074 -13.554 1.00 96.94 193 VAL A CA 1
ATOM 1602 C C . VAL A 1 193 ? 0.897 6.645 -14.899 1.00 96.94 193 VAL A C 1
ATOM 1604 O O . VAL A 1 193 ? 2.065 6.515 -15.250 1.00 96.94 193 VAL A O 1
ATOM 1607 N N . SER A 1 194 ? 0.023 7.358 -15.616 1.00 96.19 194 SER A N 1
ATOM 1608 C CA . SER A 1 194 ? 0.392 8.026 -16.875 1.00 96.19 194 SER A CA 1
ATOM 1609 C C . SER A 1 194 ? 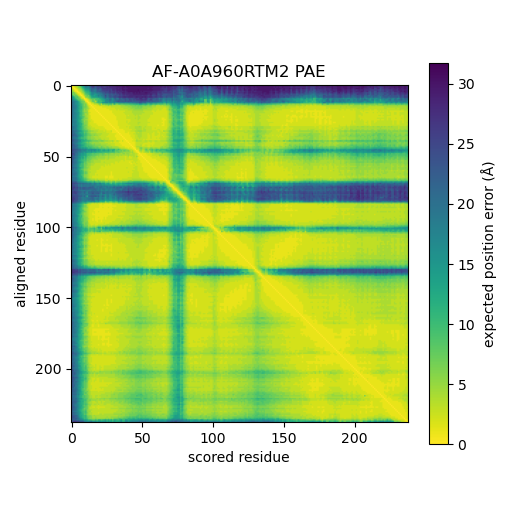1.479 9.093 -16.655 1.00 96.19 194 SER A C 1
ATOM 1611 O O . SER A 1 194 ? 2.492 9.114 -17.360 1.00 96.19 194 SER A O 1
ATOM 1613 N N . LYS A 1 195 ? 1.341 9.923 -15.608 1.00 95.62 195 LYS A N 1
ATOM 1614 C CA . LYS A 1 195 ? 2.350 10.926 -15.219 1.00 95.62 195 LYS A CA 1
ATOM 1615 C C . LYS A 1 195 ? 3.669 10.285 -14.795 1.00 95.62 195 LYS A C 1
ATOM 1617 O O . LYS A 1 195 ? 4.731 10.759 -15.192 1.00 95.62 195 LYS A O 1
ATOM 1622 N N . LEU A 1 196 ? 3.605 9.207 -14.015 1.00 95.81 196 LEU A N 1
ATOM 1623 C CA . LEU A 1 196 ? 4.773 8.440 -13.598 1.00 95.81 196 LEU A CA 1
ATOM 1624 C C . LEU A 1 196 ? 5.520 7.890 -14.818 1.00 95.81 196 LEU A C 1
ATOM 1626 O O . LEU A 1 196 ? 6.706 8.159 -14.968 1.00 95.81 196 LEU A O 1
ATOM 1630 N N . PHE A 1 197 ? 4.835 7.191 -15.724 1.00 96.25 197 PHE A N 1
ATOM 1631 C CA . PHE A 1 197 ? 5.466 6.639 -16.925 1.00 96.25 197 PHE A CA 1
ATOM 1632 C C . PHE A 1 197 ? 6.009 7.731 -17.853 1.00 96.25 197 PHE A C 1
ATOM 1634 O O . PHE A 1 197 ? 7.083 7.561 -18.416 1.00 96.25 197 PHE A O 1
ATOM 1641 N N . SER A 1 198 ? 5.333 8.876 -17.969 1.00 94.81 198 SER A N 1
ATOM 1642 C CA . SER A 1 198 ? 5.845 10.021 -18.738 1.00 94.81 198 SER A CA 1
ATOM 1643 C C . SER A 1 198 ? 7.135 10.592 -18.139 1.00 94.81 198 SER A C 1
ATOM 1645 O O . SER A 1 198 ? 8.028 11.003 -18.876 1.00 94.81 198 SER A O 1
ATOM 1647 N N . LYS A 1 199 ? 7.262 10.582 -16.804 1.00 94.94 199 LYS A N 1
ATOM 1648 C CA . LYS A 1 199 ? 8.487 10.987 -16.101 1.00 94.94 199 LYS A CA 1
ATOM 1649 C C . LYS A 1 199 ? 9.624 9.981 -16.312 1.00 94.94 199 LYS A C 1
ATOM 1651 O O . LYS A 1 199 ? 10.753 10.399 -16.542 1.00 94.94 199 LYS A O 1
ATOM 1656 N N . LEU A 1 200 ? 9.332 8.682 -16.228 1.00 94.62 200 LEU A N 1
ATOM 1657 C CA . LEU A 1 200 ? 10.328 7.615 -16.395 1.00 94.62 200 LEU A CA 1
ATOM 1658 C C . LEU A 1 200 ? 10.784 7.462 -17.855 1.00 94.62 200 LEU A C 1
ATOM 1660 O O . LEU A 1 200 ? 11.939 7.145 -18.124 1.00 94.62 200 LEU A O 1
ATOM 1664 N N . PHE A 1 201 ? 9.889 7.725 -18.810 1.00 95.38 201 PHE A N 1
ATOM 1665 C CA . PHE A 1 201 ? 10.137 7.585 -20.241 1.00 95.38 201 PHE A CA 1
ATOM 1666 C C . PHE A 1 201 ? 9.934 8.929 -20.959 1.00 95.38 201 PHE A C 1
ATOM 1668 O O . PHE A 1 201 ? 8.935 9.110 -21.659 1.00 95.38 201 PHE A O 1
ATOM 1675 N N . PRO A 1 202 ? 10.900 9.867 -20.876 1.00 93.50 202 PRO A N 1
ATOM 1676 C CA . PRO A 1 202 ? 10.768 11.208 -21.459 1.00 93.50 202 PRO A CA 1
ATOM 1677 C C . PRO A 1 202 ? 10.649 11.202 -22.992 1.00 93.50 202 PRO A C 1
ATOM 1679 O O . PRO A 1 202 ? 10.182 12.164 -23.589 1.00 93.50 202 PRO A O 1
ATOM 1682 N N . LYS A 1 203 ? 11.032 10.095 -23.646 1.00 94.00 203 LYS A N 1
ATOM 1683 C CA . LYS A 1 203 ? 10.840 9.862 -25.090 1.00 94.00 203 LYS A CA 1
ATOM 1684 C C . LYS A 1 203 ? 9.432 9.338 -25.440 1.00 94.00 203 LYS A C 1
ATOM 1686 O O . LYS A 1 203 ? 9.225 8.867 -26.556 1.00 94.00 203 LYS A O 1
ATOM 1691 N N . GLY A 1 204 ? 8.498 9.364 -24.491 1.00 93.31 204 GLY A N 1
ATOM 1692 C CA . GLY A 1 204 ? 7.108 8.941 -24.649 1.00 93.31 204 GLY A CA 1
ATOM 1693 C C . GLY A 1 204 ? 6.828 7.496 -24.220 1.00 93.31 204 GLY A C 1
ATOM 1694 O O . GLY A 1 204 ? 7.731 6.661 -24.107 1.00 93.31 204 GLY A O 1
ATOM 1695 N N . LEU A 1 205 ? 5.540 7.186 -24.033 1.00 94.81 205 LEU A N 1
ATOM 1696 C CA . LEU A 1 205 ? 5.042 5.879 -23.571 1.00 94.81 205 LEU A CA 1
ATOM 1697 C C . LEU A 1 205 ? 5.411 4.722 -24.512 1.00 94.81 205 LEU A C 1
ATOM 1699 O O . LEU A 1 205 ? 5.678 3.609 -24.057 1.00 94.81 205 LEU A O 1
ATOM 1703 N N . SER A 1 206 ? 5.551 4.998 -25.811 1.00 95.19 206 SER A N 1
ATOM 1704 C CA . SER A 1 206 ? 6.075 4.041 -26.794 1.00 95.19 206 SER A CA 1
ATOM 1705 C C . SER A 1 206 ? 7.497 3.553 -26.471 1.00 95.19 206 SER A C 1
ATOM 1707 O O . SER A 1 206 ? 7.863 2.427 -26.815 1.00 95.19 206 SER A O 1
ATOM 1709 N N . ASN A 1 207 ? 8.323 4.362 -25.795 1.00 95.75 207 ASN A N 1
ATOM 1710 C CA . ASN A 1 207 ? 9.621 3.908 -25.296 1.00 95.75 207 ASN A CA 1
ATOM 1711 C C . ASN A 1 207 ? 9.442 2.909 -24.141 1.00 95.75 207 ASN A C 1
ATOM 1713 O O . ASN A 1 207 ? 9.993 1.814 -24.213 1.00 95.75 207 ASN A O 1
ATOM 1717 N N . GLY A 1 208 ? 8.588 3.230 -23.163 1.00 95.44 208 GLY A N 1
ATOM 1718 C CA . GLY A 1 208 ? 8.246 2.324 -22.061 1.00 95.44 208 GLY A CA 1
ATOM 1719 C C . GLY A 1 208 ? 7.683 0.983 -22.541 1.00 95.44 208 GLY A C 1
ATOM 1720 O O . GLY A 1 208 ? 8.123 -0.071 -22.085 1.00 95.44 208 GLY A O 1
ATOM 1721 N N . LYS A 1 209 ? 6.801 0.997 -23.551 1.00 97.06 209 LYS A N 1
ATOM 1722 C CA . LYS A 1 209 ? 6.304 -0.219 -24.220 1.00 97.06 209 LYS A CA 1
ATOM 1723 C C . LYS A 1 209 ? 7.448 -1.077 -24.763 1.00 97.06 209 LYS A C 1
ATOM 1725 O O . LYS A 1 209 ? 7.535 -2.261 -24.446 1.00 97.06 209 LYS A O 1
ATOM 1730 N N . ARG A 1 210 ? 8.341 -0.484 -25.567 1.00 97.25 210 ARG A N 1
ATOM 1731 C CA . ARG A 1 210 ? 9.495 -1.196 -26.146 1.00 97.25 210 ARG A CA 1
ATOM 1732 C C . ARG A 1 210 ? 10.438 -1.723 -25.072 1.00 97.25 210 ARG A C 1
ATOM 1734 O O . ARG A 1 210 ? 10.948 -2.830 -25.217 1.00 97.25 210 ARG A O 1
ATOM 1741 N N . PHE A 1 211 ? 10.663 -0.946 -24.014 1.00 97.50 211 PHE A N 1
ATOM 1742 C CA . PHE A 1 211 ? 11.473 -1.357 -22.875 1.00 97.50 211 PHE A CA 1
ATOM 1743 C C . PHE A 1 211 ? 10.912 -2.632 -22.232 1.00 97.50 211 PHE A C 1
ATOM 1745 O O . PHE A 1 211 ? 11.628 -3.633 -22.176 1.00 97.50 211 PHE A O 1
ATOM 1752 N N . LEU A 1 212 ? 9.634 -2.622 -21.835 1.00 97.50 212 LEU A N 1
ATOM 1753 C CA . LEU A 1 212 ? 8.978 -3.757 -21.181 1.00 97.50 212 LEU A CA 1
ATOM 1754 C C . LEU A 1 212 ? 8.962 -4.999 -22.075 1.00 97.50 212 LEU A C 1
ATOM 1756 O O . LEU A 1 212 ? 9.398 -6.062 -21.639 1.00 97.50 212 LEU A O 1
ATOM 1760 N N . ILE A 1 213 ? 8.540 -4.856 -23.338 1.00 97.62 213 ILE A N 1
ATOM 1761 C CA . ILE A 1 213 ? 8.515 -5.969 -24.299 1.00 97.62 213 ILE A CA 1
ATOM 1762 C C . ILE A 1 213 ? 9.916 -6.567 -24.429 1.00 97.62 213 ILE A C 1
ATOM 1764 O O . ILE A 1 213 ? 10.097 -7.759 -24.217 1.00 97.62 213 ILE A O 1
ATOM 1768 N N . ARG A 1 214 ? 10.941 -5.750 -24.698 1.00 97.75 214 ARG A N 1
ATOM 1769 C CA . ARG A 1 214 ? 12.317 -6.240 -24.868 1.00 97.75 214 ARG A CA 1
ATOM 1770 C C . ARG A 1 214 ? 12.821 -7.006 -23.640 1.00 97.75 214 ARG A C 1
ATOM 1772 O O . ARG A 1 214 ? 13.499 -8.020 -23.799 1.00 97.75 214 ARG A O 1
ATOM 1779 N N . ARG A 1 215 ? 12.529 -6.520 -22.429 1.00 97.19 215 ARG A N 1
ATOM 1780 C CA . ARG A 1 215 ? 12.960 -7.156 -21.173 1.00 97.19 215 ARG A CA 1
ATOM 1781 C C . ARG A 1 215 ? 12.268 -8.502 -20.951 1.00 97.19 215 ARG A C 1
ATOM 1783 O O . ARG A 1 215 ? 12.954 -9.477 -20.658 1.00 97.19 215 ARG A O 1
ATOM 1790 N N . TYR A 1 216 ? 10.955 -8.576 -21.169 1.00 97.25 216 TYR A N 1
ATOM 1791 C CA . TYR A 1 216 ? 10.194 -9.819 -21.025 1.00 97.25 216 TYR A CA 1
ATOM 1792 C C . TYR A 1 216 ? 10.504 -10.848 -22.117 1.00 97.25 216 TYR A C 1
ATOM 1794 O O . TYR A 1 216 ? 10.735 -12.011 -21.787 1.00 97.25 216 TYR A O 1
ATOM 1802 N N . LYS A 1 217 ? 10.656 -10.424 -23.379 1.00 95.81 217 LYS A N 1
ATOM 1803 C CA . LYS A 1 217 ? 11.100 -11.298 -24.481 1.00 95.81 217 LYS A CA 1
ATOM 1804 C C . LYS A 1 217 ? 12.454 -11.941 -24.201 1.00 95.81 217 LYS A C 1
ATOM 1806 O O . LYS A 1 217 ? 12.620 -13.143 -24.360 1.00 95.81 217 LYS A O 1
ATOM 1811 N N . LYS A 1 218 ? 13.421 -11.171 -23.681 1.00 96.19 218 LYS A N 1
ATOM 1812 C CA . LYS A 1 218 ? 14.743 -11.705 -23.293 1.00 96.19 218 LYS A CA 1
ATOM 1813 C C . LYS A 1 218 ? 14.650 -12.822 -22.241 1.00 96.19 218 LYS A C 1
ATOM 1815 O O . LYS A 1 218 ? 15.555 -13.644 -22.146 1.00 96.19 218 LYS A O 1
ATOM 1820 N N . ARG A 1 219 ? 13.579 -12.840 -21.445 1.00 94.12 219 ARG A N 1
ATOM 1821 C CA . ARG A 1 219 ? 13.310 -13.845 -20.408 1.00 94.12 219 ARG A CA 1
ATOM 1822 C C . ARG A 1 219 ? 12.380 -14.973 -20.887 1.00 94.12 219 ARG A C 1
ATOM 1824 O O . ARG A 1 219 ? 12.065 -15.841 -20.082 1.00 94.12 219 ARG A O 1
ATOM 1831 N N . GLY A 1 220 ? 11.966 -14.969 -22.157 1.00 96.19 220 GLY A N 1
ATOM 1832 C CA . GLY A 1 220 ? 11.087 -15.981 -22.752 1.00 96.19 220 GLY A CA 1
ATOM 1833 C C . GLY A 1 220 ? 9.587 -15.754 -22.531 1.00 96.19 220 GLY A C 1
ATOM 1834 O O . GLY A 1 220 ? 8.813 -16.684 -22.720 1.00 96.19 220 GLY A O 1
ATOM 1835 N N . PHE A 1 221 ? 9.167 -14.550 -22.124 1.00 95.50 221 PHE A N 1
ATOM 1836 C CA . PHE A 1 221 ? 7.756 -14.197 -21.897 1.00 95.50 221 PHE A CA 1
ATOM 1837 C C . PHE A 1 221 ? 7.182 -13.393 -23.073 1.00 95.50 221 PHE A C 1
ATOM 1839 O O . PHE A 1 221 ? 6.809 -12.224 -22.931 1.00 95.50 221 PHE A O 1
ATOM 1846 N N . ASP A 1 222 ? 7.175 -13.993 -24.264 1.00 94.75 222 ASP A N 1
ATOM 1847 C CA . ASP A 1 222 ? 6.654 -13.355 -25.482 1.00 94.75 222 ASP A CA 1
ATOM 1848 C C . ASP A 1 222 ? 5.129 -13.147 -25.430 1.00 94.75 222 ASP A C 1
ATOM 1850 O O . ASP A 1 222 ? 4.596 -12.191 -25.995 1.00 94.75 222 ASP A O 1
ATOM 1854 N N . ASP A 1 223 ? 4.428 -13.998 -24.683 1.00 95.50 223 ASP A N 1
ATOM 1855 C CA . ASP A 1 223 ? 2.981 -13.977 -24.459 1.00 95.50 223 ASP A CA 1
ATOM 1856 C C . ASP A 1 223 ? 2.484 -12.714 -23.731 1.00 95.50 223 ASP A C 1
ATOM 1858 O O . ASP A 1 223 ? 1.312 -12.347 -23.843 1.00 95.50 223 ASP A O 1
ATOM 1862 N N . LEU A 1 224 ? 3.371 -12.001 -23.026 1.00 94.88 224 LEU A N 1
ATOM 1863 C CA . LEU A 1 224 ? 3.036 -10.751 -22.336 1.00 94.88 224 LEU A CA 1
ATOM 1864 C C . LEU A 1 224 ? 2.967 -9.533 -23.268 1.00 94.88 224 LEU A C 1
ATOM 1866 O O . LEU A 1 224 ? 2.398 -8.509 -22.881 1.00 94.88 224 LEU A O 1
ATOM 1870 N N . GLU A 1 225 ? 3.513 -9.610 -24.485 1.00 95.75 225 GLU A N 1
ATOM 1871 C CA . GLU A 1 225 ? 3.502 -8.506 -25.452 1.00 95.75 225 GLU A CA 1
ATOM 1872 C C . GLU A 1 225 ? 2.104 -7.907 -25.714 1.00 95.75 225 GLU A C 1
ATOM 1874 O O . GLU A 1 225 ? 1.966 -6.684 -25.567 1.00 95.75 225 GLU A O 1
ATOM 1879 N N . PRO A 1 226 ? 1.057 -8.691 -26.055 1.00 96.69 226 PRO A N 1
ATOM 1880 C CA . PRO A 1 226 ? -0.280 -8.142 -26.284 1.00 96.69 226 PRO A CA 1
ATOM 1881 C C . PRO A 1 226 ? -0.843 -7.435 -25.045 1.00 96.69 226 PRO A C 1
ATOM 1883 O O . PRO A 1 226 ? -1.445 -6.367 -25.164 1.00 96.69 226 PRO A O 1
ATOM 1886 N N . ILE A 1 227 ? -0.585 -7.969 -23.847 1.00 96.94 227 ILE A N 1
ATOM 1887 C CA . ILE A 1 227 ? -1.056 -7.390 -22.582 1.00 96.94 227 ILE A CA 1
ATOM 1888 C C . ILE A 1 227 ? -0.355 -6.053 -22.312 1.00 96.94 227 ILE A C 1
ATOM 1890 O O . ILE A 1 227 ? -1.003 -5.070 -21.947 1.00 96.94 227 ILE A O 1
ATOM 1894 N N . ILE A 1 228 ? 0.965 -5.989 -22.517 1.00 96.81 228 ILE A N 1
ATOM 1895 C CA . ILE A 1 228 ? 1.741 -4.750 -22.379 1.00 96.81 228 ILE A CA 1
ATOM 1896 C C . ILE A 1 228 ? 1.238 -3.704 -23.377 1.00 96.81 228 ILE A C 1
ATOM 1898 O O . ILE A 1 228 ? 1.029 -2.551 -23.002 1.00 96.81 228 ILE A O 1
ATOM 1902 N N . ALA A 1 229 ? 1.018 -4.095 -24.637 1.00 95.25 229 ALA A N 1
ATOM 1903 C CA . ALA A 1 229 ? 0.516 -3.197 -25.669 1.00 95.25 229 ALA A CA 1
ATOM 1904 C C . ALA A 1 229 ? -0.842 -2.599 -25.285 1.00 95.25 229 ALA A C 1
ATOM 1906 O O . ALA A 1 229 ? -0.976 -1.376 -25.288 1.00 95.25 229 ALA A O 1
ATOM 1907 N N . GLN A 1 230 ? -1.796 -3.443 -24.881 1.00 96.69 230 GLN A N 1
ATOM 1908 C CA . GLN A 1 230 ? -3.114 -3.009 -24.423 1.00 96.69 230 GLN A CA 1
ATOM 1909 C C . GLN A 1 230 ? -3.002 -2.011 -23.264 1.00 96.69 230 GLN A C 1
ATOM 1911 O O . GLN A 1 230 ? -3.580 -0.926 -23.311 1.00 96.69 230 GLN A O 1
ATOM 1916 N N . LYS A 1 231 ? -2.225 -2.349 -22.230 1.00 96.38 231 LYS A N 1
ATOM 1917 C CA . LYS A 1 231 ? -2.104 -1.513 -21.034 1.00 96.38 231 LYS A CA 1
ATOM 1918 C C . LYS A 1 231 ? -1.445 -0.159 -21.302 1.00 96.38 231 LYS A C 1
ATOM 1920 O O . LYS A 1 231 ? -1.804 0.824 -20.659 1.00 96.38 231 LYS A O 1
ATOM 1925 N N . ILE A 1 232 ? -0.495 -0.089 -22.235 1.00 95.69 232 ILE A N 1
ATOM 1926 C CA . ILE A 1 232 ? 0.110 1.185 -22.645 1.00 95.69 232 ILE A CA 1
ATOM 1927 C C . ILE A 1 232 ? -0.896 2.039 -23.423 1.00 95.69 232 ILE A C 1
ATOM 1929 O O . ILE A 1 232 ? -1.010 3.227 -23.138 1.00 95.69 232 ILE A O 1
ATOM 1933 N N . THR A 1 233 ? -1.676 1.450 -24.331 1.00 94.75 233 THR A N 1
ATOM 1934 C CA . THR A 1 233 ? -2.742 2.180 -25.036 1.00 94.75 233 THR A CA 1
ATOM 1935 C C . THR A 1 233 ? -3.779 2.738 -24.054 1.00 94.75 233 THR A C 1
ATOM 1937 O O . THR A 1 233 ? -4.148 3.904 -24.151 1.00 94.75 233 THR A O 1
ATOM 1940 N N . GLU A 1 234 ? -4.160 1.976 -23.021 1.00 93.62 234 GLU A N 1
ATOM 1941 C CA . GLU A 1 234 ? -5.030 2.456 -21.930 1.00 93.62 234 GLU A CA 1
ATOM 1942 C C . GLU A 1 234 ? -4.436 3.634 -21.120 1.00 93.62 234 GLU A C 1
ATOM 1944 O O . GLU A 1 234 ? -5.170 4.314 -20.391 1.00 93.62 234 GLU A O 1
ATOM 1949 N N . LEU A 1 235 ? -3.117 3.865 -21.166 1.00 92.94 235 LEU A N 1
ATOM 1950 C CA . LEU A 1 235 ? -2.472 5.042 -20.563 1.00 92.94 235 LEU A CA 1
ATOM 1951 C C . LEU A 1 235 ? -2.461 6.257 -21.492 1.00 92.94 235 LEU A C 1
ATOM 1953 O O . LEU A 1 235 ? -2.464 7.382 -20.991 1.00 92.94 235 LEU A O 1
ATOM 1957 N N . GLU A 1 236 ? -2.431 6.037 -22.806 1.00 88.88 236 GLU A N 1
ATOM 1958 C CA . GLU A 1 236 ? -2.461 7.091 -23.826 1.00 88.88 236 GLU A CA 1
ATOM 1959 C C . GLU A 1 236 ? -3.858 7.713 -23.941 1.00 88.88 236 GLU A C 1
ATOM 1961 O O . GLU A 1 236 ? -3.982 8.922 -24.127 1.00 88.88 236 GLU A O 1
ATOM 1966 N N . THR A 1 237 ? -4.909 6.905 -23.771 1.00 87.12 237 THR A N 1
ATOM 1967 C CA . THR A 1 237 ? -6.310 7.334 -23.922 1.00 87.12 237 THR A CA 1
ATOM 1968 C C . THR A 1 237 ? -6.963 7.864 -22.639 1.00 87.12 237 THR A C 1
ATOM 1970 O O . THR A 1 237 ? -8.129 8.253 -22.676 1.00 87.12 237 THR A O 1
ATOM 1973 N N . ALA A 1 238 ? -6.263 7.840 -21.498 1.00 74.62 238 ALA A N 1
ATOM 1974 C CA . ALA A 1 238 ? -6.778 8.237 -20.178 1.00 74.62 238 ALA A CA 1
ATOM 1975 C C . ALA A 1 238 ? -6.262 9.605 -19.725 1.00 74.62 238 ALA A C 1
ATOM 1977 O O . ALA A 1 238 ? -6.994 10.312 -18.997 1.00 74.62 238 ALA A O 1
#

Sequence (238 aa):
MQKEQRYISSYHHNDCLLFQFLLAEFLCAYKELPQLKSLYRELAEGCEQKKQRRLYKKLAISLEALSGTTQEYMRIFSWNQNGGFLKKIMTYSTQLSDITASKNADALKVQRYANKAWVHCLHCHDLLLLRNKQTEKDKKELLSALEEIQKSLKMLARVAVAMITEYQDDENVLFFILRHKEQFDKLFGKRFVSKLFSKLFPKGLSNGKRFLIRRYKKRGFDDLEPIIAQKITELETA

Nearest PDB structures (foldseek):
  5h5m-assembly1_A  TM=3.752E-01  e=3.789E+00  Caenorhabditis elegans
  9dze-assembly1_h  TM=2.413E-01  e=9.645E-01  synthetic construct

pLDDT: mean 87.19, std 14.71, range [34.94, 98.06]

Mean predicted aligned error: 6.69 Å

Foldseek 3Di:
DDPPPPPPPPQLLDLLSLLLQLVVLLLVLVVLLVVLVVLLVVLVVDDDPVVNVVSLVSNLVSLCQAQNDPVCVVPLDDPDDSGHSLSSNLVSLVSSCVNCVVPDPLSVLLNVLSVQLNVLSVVLVVLSVVVPDDDPVSSVSNSVSSVSNVVSSLSSLVSSVVCVLVCLLPLSSLVSCLVCVVSCCVNVHHLPNLVVCCVSCVVDLVVVLVSNCVVCVVVVNNVCSVVSVVSSVVSVVD

Solvent-accessible surface area (backbone atoms only — not comparable to full-atom values): 13027 Å² total; per-residue (Å²): 135,85,79,81,78,73,82,69,63,76,67,77,78,37,59,63,58,36,49,40,51,30,51,52,30,44,56,54,43,55,66,48,47,64,56,50,54,50,52,48,51,57,60,71,71,57,66,59,70,73,57,44,55,53,48,52,53,55,49,50,53,56,44,32,53,30,48,16,53,82,83,53,68,83,53,91,79,63,98,81,54,80,56,7,28,33,44,48,29,23,53,34,24,46,55,40,18,68,77,35,54,93,79,36,75,56,40,48,49,34,22,53,24,28,44,50,22,31,54,30,42,51,51,40,49,56,64,61,68,51,63,93,69,71,44,77,64,53,52,53,50,41,52,52,30,54,50,50,24,54,52,23,49,54,52,26,52,56,44,54,59,60,51,49,68,80,42,71,89,37,58,67,45,49,50,49,52,58,78,41,33,70,62,49,16,70,71,74,35,83,57,36,54,45,52,49,46,42,66,78,22,79,84,34,62,71,47,47,48,53,52,44,43,54,57,35,42,75,72,71,42,61,83,49,42,67,57,51,53,53,53,50,51,61,46,75,80,101